Protein AF-A0A9N9CJC6-F1 (afdb_monomer_lite)

InterPro domains:
  IPR004870 Nucleoporin, Nup155-like [PTHR10350] (35-227)
  IPR007187 Nucleoporin, Nup133/Nup155-like, C-terminal [PF03177] (35-197)
  IPR042538 Nucleoporin, Nup155-like, C-terminal, subdomain 3 [G3DSA:1.20.120.1880] (24-230)

Secondary structure (DSSP, 8-state):
-HHHHHHHHHHHHHHGGGG-TTSGGGGS-S-----HHHHIIIIITTTT-HHHHHHHHHH-SSPPPHHHHHHHHHHHHHHHHHHHHHHT-SHHHHHHHHHHHHHHTTT-TTT--HHHHHHHHHHHHHHTT---TTHHHHHHHHTT--HHHHHHHHHHHHHTT-TTTT--STTSHHHHHHHHHHHHHHHHHHTT-TTHHHHHHHHHHHHHTT--SHHHHHHHHHHHHHHHHHHHHH--

Organism: NCBI:txid1348616

pLDDT: mean 79.06, std 16.21, range [38.38, 97.44]

Structure (mmCIF, N/CA/C/O backbone):
data_AF-A0A9N9CJC6-F1
#
_entry.id   AF-A0A9N9CJC6-F1
#
loop_
_atom_site.group_PDB
_atom_site.id
_atom_site.type_symbol
_atom_site.label_atom_id
_atom_site.label_alt_id
_atom_site.label_comp_id
_atom_site.label_asym_id
_atom_site.label_entity_id
_atom_site.label_seq_id
_atom_site.pdbx_P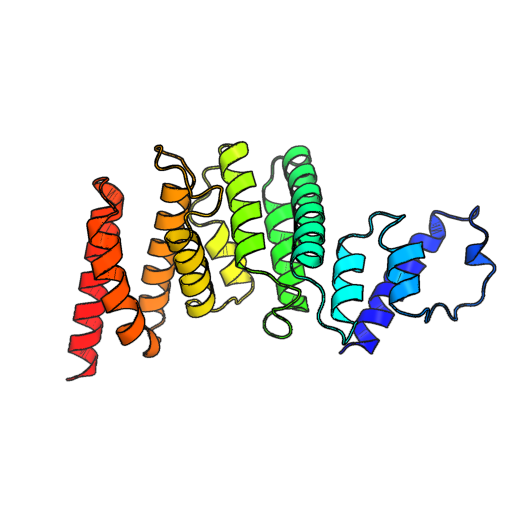DB_ins_code
_atom_site.Cartn_x
_atom_site.Cartn_y
_atom_site.Cartn_z
_atom_site.occupancy
_atom_site.B_iso_or_equiv
_atom_site.auth_seq_id
_atom_site.auth_comp_id
_atom_site.auth_asym_id
_atom_site.auth_atom_id
_atom_site.pdbx_PDB_model_num
ATOM 1 N N . VAL A 1 1 ? 3.073 -19.670 15.897 1.00 49.91 1 VAL A N 1
ATOM 2 C CA . VAL A 1 1 ? 2.815 -18.281 15.441 1.00 49.91 1 VAL A CA 1
ATOM 3 C C . VAL A 1 1 ? 1.496 -17.728 15.999 1.00 49.91 1 VAL A C 1
ATOM 5 O O . VAL A 1 1 ? 1.569 -16.681 16.631 1.00 49.91 1 VAL A O 1
ATOM 8 N N . PRO A 1 2 ? 0.342 -18.426 15.923 1.00 54.19 2 PRO A N 1
ATOM 9 C CA . PRO A 1 2 ? -0.940 -17.891 16.416 1.00 54.19 2 PRO A CA 1
ATOM 10 C C . PRO A 1 2 ? -0.976 -17.639 17.933 1.00 54.19 2 PRO A C 1
ATOM 12 O O . PRO A 1 2 ? -1.393 -16.573 18.376 1.00 54.19 2 PRO A O 1
ATOM 15 N N . GLU A 1 3 ? -0.459 -18.575 18.743 1.00 52.50 3 GLU A N 1
ATOM 16 C CA . GLU A 1 3 ? -0.456 -18.434 20.211 1.00 52.50 3 GLU A CA 1
ATOM 17 C C . GLU A 1 3 ? 0.375 -17.246 20.711 1.00 52.50 3 GLU A C 1
ATOM 19 O O . GLU A 1 3 ? 0.005 -16.604 21.691 1.00 52.50 3 GLU A O 1
ATOM 24 N N . GLN A 1 4 ? 1.488 -16.937 20.041 1.00 59.88 4 GLN A N 1
ATOM 25 C CA . GLN A 1 4 ? 2.351 -15.822 20.431 1.00 59.88 4 GLN A CA 1
ATOM 26 C C . GLN A 1 4 ? 1.670 -14.480 20.140 1.00 59.88 4 GLN A C 1
ATOM 28 O O . GLN A 1 4 ? 1.695 -13.586 20.980 1.00 59.88 4 GLN A O 1
ATOM 33 N N . ILE A 1 5 ? 0.989 -14.371 18.995 1.00 57.69 5 ILE A N 1
ATOM 34 C CA . ILE A 1 5 ? 0.223 -13.178 18.610 1.00 57.69 5 ILE A CA 1
ATOM 35 C C . ILE A 1 5 ? -0.950 -12.960 19.570 1.00 57.69 5 ILE A C 1
ATOM 37 O O . ILE A 1 5 ? -1.171 -11.837 20.028 1.00 57.69 5 ILE A O 1
ATOM 41 N N . LEU A 1 6 ? -1.664 -14.032 19.930 1.00 58.75 6 LEU A N 1
ATOM 42 C CA . LEU A 1 6 ? -2.728 -13.973 20.932 1.00 58.75 6 LEU A CA 1
ATOM 43 C C . LEU A 1 6 ? -2.180 -13.516 22.287 1.00 58.75 6 LEU A C 1
ATOM 45 O O . LEU A 1 6 ? -2.706 -12.565 22.857 1.00 58.75 6 LEU A O 1
ATOM 49 N N . ARG A 1 7 ? -1.077 -14.103 22.770 1.00 63.94 7 ARG A N 1
ATOM 50 C CA . ARG A 1 7 ? -0.436 -13.696 24.034 1.00 63.94 7 ARG A CA 1
ATOM 51 C C . ARG A 1 7 ? 0.007 -12.234 24.034 1.00 63.94 7 ARG A C 1
ATOM 53 O O . ARG A 1 7 ? -0.264 -11.530 25.006 1.00 63.94 7 ARG A O 1
ATOM 60 N N . ASP A 1 8 ? 0.640 -11.762 22.963 1.00 66.50 8 ASP A N 1
ATOM 61 C CA . ASP A 1 8 ? 1.111 -10.377 22.857 1.00 66.50 8 ASP A CA 1
ATOM 62 C C . ASP A 1 8 ? -0.056 -9.382 22.799 1.00 66.50 8 ASP A C 1
ATOM 64 O O . ASP A 1 8 ? -0.003 -8.318 23.424 1.00 66.50 8 ASP A O 1
ATOM 68 N N . THR A 1 9 ? -1.141 -9.743 22.110 1.00 62.69 9 THR A N 1
ATOM 69 C CA . THR A 1 9 ? -2.376 -8.945 22.060 1.00 62.69 9 THR A CA 1
ATOM 70 C C . THR A 1 9 ? -3.032 -8.888 23.439 1.00 62.69 9 THR A C 1
ATOM 72 O O . THR A 1 9 ? -3.331 -7.800 23.933 1.00 62.69 9 THR A O 1
ATOM 75 N N . THR A 1 10 ? -3.151 -10.028 24.125 1.00 62.03 10 THR A N 1
ATOM 76 C CA . THR A 1 10 ? -3.666 -10.104 25.501 1.00 62.03 10 THR A CA 1
ATOM 77 C C . THR A 1 10 ? -2.806 -9.297 26.472 1.00 62.03 10 THR A C 1
ATOM 79 O O . THR A 1 10 ? -3.336 -8.623 27.352 1.00 62.03 10 THR A O 1
ATOM 82 N N . MET A 1 11 ? -1.482 -9.283 26.302 1.00 63.53 11 MET A N 1
ATOM 83 C CA . MET A 1 11 ? -0.578 -8.496 27.142 1.00 63.53 11 MET A CA 1
ATOM 84 C C . MET A 1 11 ? -0.703 -6.986 26.883 1.00 63.53 11 MET A C 1
ATOM 86 O O . MET A 1 11 ? -0.652 -6.195 27.825 1.00 63.53 11 MET A O 1
ATOM 90 N N . ARG A 1 12 ? -0.904 -6.563 25.628 1.00 60.50 12 ARG A N 1
ATOM 91 C CA . ARG A 1 12 ? -1.186 -5.158 25.278 1.00 60.50 12 ARG A CA 1
ATOM 92 C C . ARG A 1 12 ? -2.531 -4.698 25.841 1.00 60.50 12 ARG A C 1
ATOM 94 O O . ARG A 1 12 ? -2.592 -3.619 26.424 1.00 60.50 12 ARG A O 1
ATOM 101 N N . LEU A 1 13 ? -3.561 -5.542 25.763 1.00 57.25 13 LEU A N 1
ATOM 102 C CA . LEU A 1 13 ? -4.847 -5.320 26.431 1.00 57.25 13 LEU A CA 1
ATOM 103 C C . LEU A 1 13 ? -4.679 -5.244 27.956 1.00 57.25 13 LEU A C 1
ATOM 105 O O . LEU A 1 13 ? -5.236 -4.360 28.598 1.00 57.25 13 LEU A O 1
ATOM 109 N N . ALA A 1 14 ? -3.838 -6.098 28.544 1.00 56.56 14 ALA A N 1
ATOM 110 C CA . ALA A 1 14 ? -3.544 -6.065 29.974 1.00 56.56 14 ALA A CA 1
ATOM 111 C C . ALA A 1 14 ? -2.792 -4.795 30.408 1.00 56.56 14 ALA A C 1
ATOM 113 O O . ALA A 1 14 ? -2.958 -4.365 31.545 1.00 56.56 14 ALA A O 1
ATOM 114 N N . LYS A 1 15 ? -2.006 -4.154 29.530 1.00 52.19 15 LYS A N 1
ATOM 115 C CA . LYS A 1 15 ? -1.363 -2.854 29.811 1.00 52.19 15 LYS A CA 1
ATOM 116 C C . LYS A 1 15 ? -2.359 -1.686 29.849 1.00 52.19 15 LYS A C 1
ATOM 118 O O . LYS A 1 15 ? -2.066 -0.680 30.487 1.00 52.19 15 LYS A O 1
ATOM 123 N N . LEU A 1 16 ? -3.553 -1.837 29.267 1.00 48.69 16 LEU A N 1
ATOM 124 C CA . LEU A 1 16 ? -4.666 -0.887 29.417 1.00 48.69 16 LEU A CA 1
ATOM 125 C C . LEU A 1 16 ? -5.382 -1.009 30.783 1.00 48.69 16 LEU A C 1
ATOM 127 O O . LEU A 1 16 ? -6.263 -0.200 31.077 1.00 48.69 16 LEU A O 1
ATOM 131 N N . ARG A 1 17 ? -4.968 -1.954 31.656 1.00 44.75 17 ARG A N 1
ATOM 132 C CA . ARG A 1 17 ? -5.471 -2.116 33.040 1.00 44.75 17 ARG A CA 1
ATOM 133 C C . ARG A 1 17 ? -5.472 -0.825 33.850 1.00 44.75 17 ARG A C 1
ATOM 135 O O . ARG A 1 17 ? -6.363 -0.643 34.664 1.00 44.75 17 ARG A O 1
ATOM 142 N N . GLY A 1 18 ? -4.507 0.068 33.626 1.00 45.28 18 GLY A N 1
ATOM 143 C CA . GLY A 1 18 ? -4.395 1.313 34.391 1.00 45.28 18 GLY A CA 1
ATOM 144 C C . GLY A 1 18 ? -5.477 2.360 34.094 1.00 45.28 18 GLY A C 1
ATOM 145 O O . GLY A 1 18 ? -5.567 3.339 34.823 1.00 45.28 18 GLY A O 1
ATOM 146 N N . PHE A 1 19 ? -6.288 2.186 33.040 1.00 43.19 19 PHE A N 1
ATOM 147 C CA . PHE A 1 19 ? -7.262 3.195 32.598 1.00 43.19 19 PHE A CA 1
ATOM 148 C C . PHE A 1 19 ? -8.721 2.873 32.967 1.00 43.19 19 PHE A C 1
ATOM 150 O O . PHE A 1 19 ? -9.604 3.699 32.743 1.00 43.19 19 PHE A O 1
ATOM 157 N N . CYS A 1 20 ? -9.024 1.684 33.498 1.00 43.53 20 CYS A N 1
ATOM 158 C CA . CYS A 1 20 ? -10.406 1.193 33.583 1.00 43.53 20 CYS A CA 1
ATOM 159 C C . CYS A 1 20 ? -10.720 0.425 34.878 1.00 43.53 20 CYS A C 1
ATOM 161 O O . CYS A 1 20 ? -11.183 -0.709 34.834 1.00 43.53 20 CYS A O 1
ATOM 163 N N . ASP A 1 21 ? -10.609 1.079 36.034 1.00 45.25 21 ASP A N 1
ATOM 164 C CA . ASP A 1 21 ? -11.062 0.519 37.324 1.00 45.25 21 ASP A CA 1
ATOM 165 C C . ASP A 1 21 ? -12.597 0.450 37.489 1.00 45.25 21 ASP A C 1
ATOM 167 O O . ASP A 1 21 ? -13.103 -0.001 38.516 1.00 45.25 21 ASP A O 1
ATOM 171 N N . ARG A 1 22 ? -13.381 0.885 36.491 1.00 46.91 22 ARG A N 1
ATOM 172 C CA . ARG A 1 22 ? -14.854 0.942 36.589 1.00 46.91 22 ARG A CA 1
ATOM 173 C C . ARG A 1 22 ? -15.597 -0.133 35.799 1.00 46.91 22 ARG A C 1
ATOM 175 O O . ARG A 1 22 ? -16.814 -0.224 35.935 1.00 46.91 22 ARG A O 1
ATOM 182 N N . HIS A 1 23 ? -14.910 -0.943 34.991 1.00 42.53 23 HIS A N 1
ATOM 183 C CA . HIS A 1 23 ? -15.585 -1.963 34.189 1.00 42.53 23 HIS A CA 1
ATOM 184 C C . HIS A 1 23 ? -15.615 -3.313 34.935 1.00 42.53 23 HIS A C 1
ATOM 186 O O . HIS A 1 23 ? -14.557 -3.770 35.377 1.00 42.53 23 HIS A O 1
ATOM 192 N N . PRO A 1 24 ? -16.775 -3.999 35.053 1.00 48.88 24 PRO A N 1
ATOM 193 C CA . PRO A 1 24 ? -16.916 -5.270 35.782 1.00 48.88 24 PRO A CA 1
ATOM 194 C C . PRO A 1 24 ? -15.941 -6.380 35.347 1.00 48.88 24 PRO A C 1
ATOM 196 O O . PRO A 1 24 ? -15.736 -7.343 36.080 1.00 48.88 24 PRO A O 1
ATOM 199 N N . MET A 1 25 ? -15.321 -6.236 34.174 1.00 45.88 25 MET A N 1
ATOM 200 C CA . MET A 1 25 ? -14.441 -7.227 33.554 1.00 45.88 25 MET A CA 1
ATOM 201 C C . MET A 1 25 ? -13.078 -7.436 34.225 1.00 45.88 25 MET A C 1
ATOM 203 O O . MET A 1 25 ? -12.515 -8.513 34.069 1.00 45.88 25 MET A O 1
ATOM 207 N N . TYR A 1 26 ? -12.547 -6.491 35.007 1.00 47.56 26 TYR A N 1
ATOM 208 C CA . TYR A 1 26 ? -11.278 -6.724 35.726 1.00 47.56 26 TYR A CA 1
ATOM 209 C C . TYR A 1 26 ? -11.441 -7.531 37.020 1.00 47.56 26 TYR A C 1
ATOM 211 O O . TYR A 1 26 ? -10.448 -7.903 37.643 1.00 47.56 26 TYR A O 1
ATOM 219 N N . LYS A 1 27 ? -12.687 -7.838 37.407 1.00 48.72 27 LYS A N 1
ATOM 220 C CA . LYS A 1 27 ? -12.996 -8.768 38.502 1.00 48.72 27 LYS A CA 1
ATOM 221 C C . LYS A 1 27 ? -12.961 -10.235 38.058 1.00 48.72 27 LYS A C 1
ATOM 223 O O . LYS A 1 27 ? -12.958 -11.119 38.912 1.00 48.72 27 LYS A O 1
ATOM 228 N N . SER A 1 28 ? -12.899 -10.500 36.754 1.00 43.25 28 SER A N 1
ATOM 229 C CA . SER A 1 28 ? -12.776 -11.845 36.192 1.00 43.25 28 SER A CA 1
ATOM 230 C C . SER A 1 28 ? -11.298 -12.219 36.034 1.00 43.25 28 SER A C 1
ATOM 232 O O . SER A 1 28 ? -10.505 -11.447 35.501 1.00 43.25 28 SER A O 1
ATOM 234 N N . SER A 1 29 ? -10.938 -13.407 36.522 1.00 38.38 29 SER A N 1
ATOM 235 C CA . SER A 1 29 ? -9.602 -14.035 36.513 1.00 38.38 29 SER A CA 1
ATOM 236 C C . SER A 1 29 ? -8.852 -13.932 35.159 1.00 38.38 29 SER A C 1
ATOM 238 O O . SER A 1 29 ? -9.501 -13.784 34.125 1.00 38.38 29 SER A O 1
ATOM 240 N N . PRO A 1 30 ? -7.507 -14.099 35.094 1.00 46.28 30 PRO A N 1
ATOM 241 C CA . PRO A 1 30 ? -6.679 -13.891 33.892 1.00 46.28 30 PRO A CA 1
ATOM 242 C C . PRO A 1 30 ? -6.926 -14.884 32.741 1.00 46.28 30 PRO A C 1
ATOM 244 O O . PRO A 1 30 ? -6.151 -14.931 31.792 1.00 46.28 30 PRO A O 1
ATOM 247 N N . HIS A 1 31 ? -7.985 -15.691 32.804 1.00 45.66 31 HIS A N 1
ATOM 248 C CA . HIS A 1 31 ? -8.384 -16.651 31.775 1.00 45.66 31 HIS A CA 1
ATOM 249 C C . HIS A 1 31 ? -9.130 -15.983 30.613 1.00 45.66 31 HIS A C 1
ATOM 251 O O . HIS A 1 31 ? -9.994 -16.596 29.995 1.00 45.66 31 HIS A O 1
ATOM 257 N N . ILE A 1 32 ? -8.764 -14.748 30.255 1.00 49.50 32 ILE A N 1
ATOM 258 C CA . ILE A 1 32 ? -9.148 -14.155 28.969 1.00 49.50 32 ILE A CA 1
ATOM 259 C C . ILE A 1 32 ? -8.259 -14.784 27.879 1.00 49.50 32 ILE A C 1
ATOM 261 O O . ILE A 1 32 ? -7.521 -14.120 27.161 1.00 49.50 32 ILE A O 1
ATOM 265 N N . ILE A 1 33 ? -8.306 -16.111 27.788 1.00 49.06 33 ILE A N 1
ATOM 266 C CA . ILE A 1 33 ? -8.199 -16.822 26.522 1.00 49.06 33 ILE A CA 1
ATOM 267 C C . ILE A 1 33 ? -9.659 -16.972 26.086 1.00 49.06 33 ILE A C 1
ATOM 269 O O . ILE A 1 33 ? -10.243 -18.049 26.148 1.00 49.06 33 ILE A O 1
ATOM 273 N N . GLY A 1 34 ? -10.311 -15.839 25.815 1.00 53.62 34 GLY A N 1
ATOM 274 C CA . GLY A 1 34 ? -11.644 -15.859 25.231 1.00 53.62 34 GLY A CA 1
ATOM 275 C C . GLY A 1 34 ? -11.549 -16.427 23.821 1.00 53.62 34 GLY A C 1
ATOM 276 O O . GLY A 1 34 ? -10.515 -16.266 23.167 1.00 53.62 34 GLY A O 1
ATOM 277 N N . ASP A 1 35 ? -12.618 -17.070 23.352 1.00 71.50 35 ASP A N 1
ATOM 278 C CA . ASP A 1 35 ? -12.766 -17.367 21.929 1.00 71.50 35 ASP A CA 1
ATOM 279 C C . ASP A 1 35 ? -12.438 -16.097 21.118 1.00 71.50 35 ASP A C 1
ATOM 281 O O . ASP A 1 35 ? -12.822 -14.984 21.492 1.00 71.50 35 ASP A O 1
ATOM 285 N N . THR A 1 36 ? -11.693 -16.251 20.025 1.00 73.38 36 THR A N 1
ATOM 286 C CA . THR A 1 36 ? -11.307 -15.164 19.109 1.00 73.38 36 THR A CA 1
ATOM 287 C C . THR A 1 36 ? -12.498 -14.280 18.723 1.00 73.38 36 THR A C 1
ATOM 289 O O . THR A 1 36 ? -12.368 -13.058 18.643 1.00 73.38 36 THR A O 1
ATOM 292 N N . THR A 1 37 ? -13.689 -14.873 18.600 1.00 76.94 37 THR A N 1
ATOM 293 C CA . THR A 1 37 ? -14.956 -14.169 18.368 1.00 76.94 37 THR A CA 1
ATOM 294 C C . THR A 1 37 ? -15.332 -13.221 19.511 1.00 76.94 37 THR A C 1
ATOM 296 O O . THR A 1 37 ? -15.758 -12.092 19.260 1.00 76.94 37 THR A O 1
ATOM 299 N N . THR A 1 38 ? -15.178 -13.656 20.762 1.00 75.31 38 THR A N 1
ATOM 300 C CA . THR A 1 38 ? -15.449 -12.856 21.965 1.00 75.31 38 THR A CA 1
ATOM 301 C C . THR A 1 38 ? -14.452 -11.709 22.077 1.00 75.31 38 THR A C 1
ATOM 303 O O . THR A 1 38 ? -14.856 -10.564 22.262 1.00 75.31 38 THR A O 1
ATOM 306 N N . LEU A 1 39 ? -13.157 -11.981 21.874 1.00 77.50 39 LEU A N 1
ATOM 307 C CA . LEU A 1 39 ? -12.119 -10.943 21.857 1.00 77.50 39 LEU A CA 1
ATOM 308 C C . LEU A 1 39 ? -12.401 -9.871 20.796 1.00 77.50 39 LEU A C 1
ATOM 310 O O . LEU A 1 39 ? -12.255 -8.676 21.054 1.00 77.50 39 LEU A O 1
ATOM 314 N N . LEU A 1 40 ? -12.854 -10.283 19.613 1.00 77.88 40 LEU A N 1
ATOM 315 C CA . LEU A 1 40 ? -13.204 -9.365 18.538 1.00 77.88 40 LEU A CA 1
ATOM 316 C C . LEU A 1 40 ? -14.435 -8.509 18.889 1.00 77.88 40 LEU A C 1
ATOM 318 O O . LEU A 1 40 ? -14.374 -7.281 18.816 1.00 77.88 40 LEU A O 1
ATOM 322 N N . ARG A 1 41 ? -15.545 -9.151 19.281 1.00 79.81 41 ARG A N 1
ATOM 323 C CA . ARG A 1 41 ? -16.852 -8.494 19.470 1.00 79.81 41 ARG A CA 1
ATOM 324 C C . ARG A 1 41 ? -16.959 -7.680 20.750 1.00 79.81 41 ARG A C 1
ATOM 326 O O . ARG A 1 41 ? -17.606 -6.640 20.737 1.00 79.81 41 ARG A O 1
ATOM 333 N N . GLU A 1 42 ? -16.360 -8.148 21.838 1.00 76.25 42 GLU A N 1
ATOM 334 C CA . GLU A 1 42 ? -16.514 -7.529 23.159 1.00 76.25 42 GLU A CA 1
ATOM 335 C C . GLU A 1 42 ? -15.360 -6.585 23.510 1.00 76.25 42 GLU A C 1
ATOM 337 O O . GLU A 1 42 ? -15.501 -5.770 24.420 1.00 76.25 42 GLU A O 1
ATOM 342 N N . PHE A 1 43 ? -14.238 -6.650 22.778 1.00 75.00 43 PHE A N 1
ATOM 343 C CA . PHE A 1 43 ? -13.058 -5.834 23.073 1.00 75.00 43 PHE A CA 1
ATOM 344 C C . PHE A 1 43 ? -12.549 -5.049 21.865 1.00 75.00 43 PHE A C 1
ATOM 346 O O . PHE A 1 43 ? -12.577 -3.821 21.876 1.00 75.00 43 PHE A O 1
ATOM 353 N N . ALA A 1 44 ? -12.079 -5.722 20.814 1.00 81.12 44 ALA A N 1
ATOM 354 C CA . ALA A 1 44 ? -11.374 -5.022 19.743 1.00 81.12 44 ALA A CA 1
ATOM 355 C C . ALA A 1 44 ? -12.271 -4.013 19.008 1.00 81.12 44 ALA A C 1
ATOM 357 O O . ALA A 1 44 ? -11.848 -2.881 18.776 1.00 81.12 44 ALA A O 1
ATOM 358 N N . ILE A 1 45 ? -13.518 -4.399 18.712 1.00 76.19 45 ILE A N 1
ATOM 359 C CA . ILE A 1 45 ? -14.493 -3.520 18.059 1.00 76.19 45 ILE A CA 1
ATOM 360 C C . ILE A 1 45 ? -14.964 -2.392 19.002 1.00 76.19 45 ILE A C 1
ATOM 362 O O . ILE A 1 45 ? -14.840 -1.235 18.601 1.00 76.19 45 ILE A O 1
ATOM 366 N N . PRO A 1 46 ? -15.450 -2.651 20.239 1.00 77.31 46 PRO A N 1
ATOM 367 C CA . PRO A 1 46 ? -15.974 -1.588 21.107 1.00 77.31 46 PRO A CA 1
ATOM 368 C C . PRO A 1 46 ? -14.934 -0.561 21.565 1.00 77.31 46 PRO A C 1
ATOM 370 O O . PRO A 1 46 ? -15.282 0.596 21.778 1.00 77.31 46 PRO A O 1
ATOM 373 N N . PHE A 1 47 ? -13.670 -0.968 21.717 1.00 75.06 47 PHE A N 1
ATOM 374 C CA . PHE A 1 47 ? -12.579 -0.073 22.120 1.00 75.06 47 PHE A CA 1
ATOM 375 C C . PHE A 1 47 ? -11.785 0.492 20.931 1.00 75.06 47 PHE A C 1
ATOM 377 O O . PHE A 1 47 ? -10.731 1.091 21.137 1.00 75.06 47 PHE A O 1
ATOM 384 N N . GLU A 1 48 ? -12.258 0.288 19.695 1.00 78.31 48 GLU A N 1
ATOM 385 C CA . GLU A 1 48 ? -11.615 0.768 18.462 1.00 78.31 48 GLU A CA 1
ATOM 386 C C . GLU A 1 48 ? -10.122 0.390 18.360 1.00 78.31 48 GLU A C 1
ATOM 388 O O . GLU A 1 48 ? -9.273 1.144 17.869 1.00 78.31 48 GLU A O 1
ATOM 393 N N . LEU A 1 49 ? -9.781 -0.817 18.819 1.00 82.75 49 LEU A N 1
ATOM 394 C CA . LEU A 1 49 ? -8.422 -1.357 18.789 1.00 82.75 49 LEU A CA 1
ATOM 395 C C . LEU A 1 49 ? -8.151 -2.004 17.430 1.00 82.75 49 LEU A C 1
ATOM 397 O O . LEU A 1 49 ? -7.931 -3.209 17.332 1.00 82.75 49 LEU A O 1
ATOM 401 N N . VAL A 1 50 ? -8.186 -1.195 16.375 1.00 83.44 50 VAL A N 1
ATOM 402 C CA . VAL A 1 50 ? -8.195 -1.644 14.973 1.00 83.44 50 VAL A CA 1
ATOM 403 C C . VAL A 1 50 ? -6.986 -2.524 14.615 1.00 83.44 50 VAL A C 1
ATOM 405 O O . VAL A 1 50 ? -7.102 -3.510 13.891 1.00 83.44 50 VAL A O 1
ATOM 408 N N . GLU A 1 51 ? -5.812 -2.223 15.168 1.00 81.50 51 GLU A N 1
ATOM 409 C CA . GLU A 1 51 ? -4.600 -3.020 14.958 1.00 81.50 51 GLU A CA 1
ATOM 410 C C . GLU A 1 51 ? -4.702 -4.407 15.636 1.00 81.50 51 GLU A C 1
ATOM 412 O O . GLU A 1 51 ? -4.151 -5.402 15.155 1.00 81.50 51 GLU A O 1
ATOM 417 N N . SER A 1 52 ? -5.437 -4.482 16.752 1.00 82.12 52 SER A N 1
ATOM 418 C CA . SER A 1 52 ? -5.734 -5.738 17.455 1.00 82.12 52 SER A CA 1
ATOM 419 C C . SER A 1 52 ? -6.856 -6.508 16.762 1.00 82.12 52 SER A C 1
ATOM 421 O O . SER A 1 52 ? -6.780 -7.727 16.691 1.00 82.12 52 SER A O 1
ATOM 423 N N . GLU A 1 53 ? -7.845 -5.813 16.195 1.00 85.88 53 GLU A N 1
ATOM 424 C CA . GLU A 1 53 ? -8.888 -6.390 15.339 1.00 85.88 53 GLU A CA 1
ATOM 425 C C . GLU A 1 53 ? -8.249 -7.169 14.174 1.00 85.88 53 GLU A C 1
ATOM 427 O O . GLU A 1 53 ? -8.529 -8.357 14.018 1.00 85.88 53 GLU A O 1
ATOM 432 N N . LEU A 1 54 ? -7.291 -6.575 13.448 1.00 86.56 54 LEU A N 1
ATOM 433 C CA . LEU A 1 54 ? -6.571 -7.271 12.370 1.00 86.56 54 LEU A CA 1
ATOM 434 C C . LEU A 1 54 ? -5.754 -8.478 12.871 1.00 86.56 54 LEU A C 1
ATOM 436 O O . LEU A 1 54 ? -5.733 -9.528 12.231 1.00 86.56 54 LEU A O 1
ATOM 440 N N . SER A 1 55 ? -5.110 -8.348 14.035 1.00 85.50 55 SER A N 1
ATOM 441 C CA . SER A 1 55 ? -4.300 -9.421 14.636 1.00 85.50 55 SER A CA 1
ATOM 442 C C . SER A 1 55 ? -5.153 -10.605 15.107 1.00 85.50 55 SER A C 1
ATOM 444 O O . SER A 1 55 ? -4.748 -11.756 14.956 1.00 85.50 55 SER A O 1
ATOM 446 N N . ILE A 1 56 ? -6.346 -10.336 15.647 1.00 83.12 56 ILE A N 1
ATOM 447 C CA . ILE A 1 56 ? -7.314 -11.369 16.033 1.00 83.12 56 ILE A CA 1
ATOM 448 C C . ILE A 1 56 ? -7.844 -12.069 14.783 1.00 83.12 56 ILE A C 1
ATOM 450 O O . ILE A 1 56 ? -7.894 -13.293 14.764 1.00 83.12 56 ILE A O 1
ATOM 454 N N . VAL A 1 57 ? -8.171 -11.324 13.721 1.00 85.12 57 VAL A N 1
ATOM 455 C CA . VAL A 1 57 ? -8.623 -11.920 12.455 1.00 85.12 57 VAL A CA 1
ATOM 456 C C . VAL A 1 57 ? -7.546 -12.809 11.827 1.00 85.12 57 VAL A C 1
ATOM 458 O O . VAL A 1 57 ? -7.866 -13.889 11.346 1.00 85.12 57 VAL A O 1
ATOM 461 N N . HIS A 1 58 ? -6.274 -12.416 11.892 1.00 82.94 58 HIS A N 1
ATOM 462 C CA . HIS A 1 58 ? -5.160 -13.268 11.465 1.00 82.94 58 HIS A CA 1
ATOM 463 C C . HIS A 1 58 ? -5.059 -14.578 12.268 1.00 82.94 58 HIS A C 1
ATOM 465 O O . HIS A 1 58 ? -4.706 -15.618 11.716 1.00 82.94 58 HIS A O 1
ATOM 471 N N . ALA A 1 59 ? -5.376 -14.542 13.566 1.00 81.75 59 ALA A N 1
ATOM 472 C CA . ALA A 1 59 ? -5.350 -15.724 14.424 1.00 81.75 59 ALA A CA 1
ATOM 473 C C . ALA A 1 59 ? -6.524 -16.691 14.172 1.00 81.75 59 ALA A C 1
ATOM 475 O O . ALA A 1 59 ? -6.469 -17.834 14.624 1.00 81.75 59 ALA A O 1
ATOM 476 N N . ILE A 1 60 ? -7.572 -16.256 13.464 1.00 80.94 60 ILE A N 1
ATOM 477 C CA . ILE A 1 60 ? -8.717 -17.095 13.102 1.00 80.94 60 ILE A CA 1
ATOM 478 C C . ILE A 1 60 ? -8.356 -17.944 11.874 1.00 80.94 60 ILE A C 1
ATOM 480 O O . ILE A 1 60 ? -7.931 -17.433 10.839 1.00 80.94 60 ILE A O 1
ATOM 484 N N . GLU A 1 61 ? -8.553 -19.262 11.965 1.00 65.00 61 GLU A N 1
ATOM 485 C CA . GLU A 1 61 ? -8.259 -20.188 10.856 1.00 65.00 61 GLU A CA 1
ATOM 486 C C . GLU A 1 61 ? -9.229 -20.023 9.674 1.00 65.00 61 GLU A C 1
ATOM 488 O O . GLU A 1 61 ? -8.860 -20.234 8.516 1.00 65.00 61 GLU A O 1
ATOM 493 N N . VAL A 1 62 ? -10.465 -19.602 9.955 1.00 76.94 62 VAL A N 1
ATOM 494 C CA . VAL A 1 62 ? -11.494 -19.345 8.942 1.00 76.94 62 VAL A CA 1
ATOM 495 C C . VAL A 1 62 ? -11.103 -18.145 8.085 1.00 76.94 62 VAL A C 1
ATOM 497 O O . VAL A 1 62 ? -10.805 -17.072 8.603 1.00 76.94 62 VAL A O 1
ATOM 500 N N . ASN A 1 63 ? -11.172 -18.308 6.760 1.00 76.81 63 ASN A N 1
ATOM 501 C CA . ASN A 1 63 ? -10.904 -17.218 5.828 1.00 76.81 63 ASN A CA 1
ATOM 502 C C . ASN A 1 63 ? -11.863 -16.038 6.076 1.00 76.81 63 ASN A C 1
ATOM 504 O O . ASN A 1 63 ? -13.078 -16.198 5.907 1.00 76.81 63 ASN A O 1
ATOM 508 N N . PRO A 1 64 ? -11.343 -14.854 6.442 1.00 81.50 64 PRO A N 1
ATOM 509 C CA . PRO A 1 64 ? -12.173 -13.678 6.643 1.00 81.50 64 PRO A CA 1
ATOM 510 C C . PRO A 1 64 ? -12.750 -13.201 5.310 1.00 81.50 64 PRO A C 1
ATOM 512 O O . PRO A 1 64 ? -12.145 -13.378 4.246 1.00 81.50 64 PRO A O 1
ATOM 515 N N . ARG A 1 65 ? -13.928 -12.566 5.345 1.00 86.94 65 ARG A N 1
ATOM 516 C CA . ARG A 1 65 ? -14.487 -11.961 4.131 1.00 86.94 65 ARG A CA 1
ATOM 517 C C . ARG A 1 65 ? -13.611 -10.782 3.737 1.00 86.94 65 ARG A C 1
ATOM 519 O O . ARG A 1 65 ? -13.222 -9.982 4.585 1.00 86.94 65 ARG A O 1
ATOM 526 N N . ARG A 1 66 ? -13.360 -10.628 2.436 1.00 88.69 66 ARG A N 1
ATOM 527 C CA . ARG A 1 66 ? -12.495 -9.556 1.930 1.00 88.69 66 ARG A CA 1
ATOM 528 C C . ARG A 1 66 ? -12.960 -8.162 2.370 1.00 88.69 66 ARG A C 1
ATOM 530 O O . ARG A 1 66 ? -12.142 -7.375 2.827 1.00 88.69 66 ARG A O 1
ATOM 537 N N . ASN A 1 67 ? -14.268 -7.908 2.332 1.00 90.00 67 ASN A N 1
ATOM 538 C CA . ASN A 1 67 ? -14.843 -6.632 2.766 1.00 90.00 67 ASN A CA 1
ATOM 539 C C . ASN A 1 67 ? -14.562 -6.323 4.245 1.00 90.00 67 ASN A C 1
ATOM 541 O O . ASN A 1 67 ? -14.384 -5.161 4.593 1.00 90.00 67 ASN A O 1
ATOM 545 N N . ASP A 1 68 ? -14.499 -7.337 5.114 1.00 89.44 68 ASP A N 1
ATOM 546 C CA . ASP A 1 68 ? -14.225 -7.130 6.539 1.00 89.44 68 ASP A CA 1
ATOM 547 C C . ASP A 1 68 ? -12.779 -6.653 6.726 1.00 89.44 68 ASP A C 1
ATOM 549 O O . ASP A 1 68 ? -12.535 -5.651 7.395 1.00 89.44 68 ASP A O 1
ATOM 553 N N . ILE A 1 69 ? -11.830 -7.301 6.045 1.00 92.94 69 ILE A N 1
ATOM 554 C CA . ILE A 1 69 ? -10.420 -6.892 6.030 1.00 92.94 69 ILE A CA 1
ATOM 555 C C . ILE A 1 69 ? -10.257 -5.487 5.445 1.00 92.94 69 ILE A C 1
ATOM 557 O O . ILE A 1 69 ? -9.555 -4.659 6.024 1.00 92.94 69 ILE A O 1
ATOM 561 N N . ASP A 1 70 ? -10.924 -5.193 4.330 1.00 93.50 70 ASP A N 1
ATOM 562 C CA . ASP A 1 70 ? -10.844 -3.879 3.691 1.00 93.50 70 ASP A CA 1
ATOM 563 C C . ASP A 1 70 ? -11.399 -2.771 4.606 1.00 93.50 70 ASP A C 1
ATOM 565 O O . ASP A 1 70 ? -10.818 -1.686 4.698 1.00 93.50 70 ASP A O 1
ATOM 569 N N . ASN A 1 71 ? -12.469 -3.056 5.354 1.00 93.38 71 ASN A N 1
ATOM 570 C CA . ASN A 1 71 ? -13.022 -2.143 6.354 1.00 93.38 71 ASN A CA 1
ATOM 571 C C . ASN A 1 71 ? -12.049 -1.907 7.517 1.00 93.38 71 ASN A C 1
ATOM 573 O O . ASN A 1 71 ? -11.887 -0.767 7.958 1.00 93.38 71 ASN A O 1
ATOM 577 N N . ILE A 1 72 ? -11.377 -2.957 8.002 1.00 93.19 72 ILE A N 1
ATOM 578 C CA . ILE A 1 72 ? -10.349 -2.840 9.045 1.00 93.19 72 ILE A CA 1
ATOM 579 C C . ILE A 1 72 ? -9.209 -1.949 8.546 1.00 93.19 72 ILE A C 1
ATOM 581 O O . ILE A 1 72 ? -8.870 -0.964 9.198 1.00 93.19 72 ILE A O 1
ATOM 585 N N . TRP A 1 73 ? -8.677 -2.214 7.352 1.00 96.56 73 TRP A N 1
ATOM 586 C CA . TRP A 1 73 ? -7.612 -1.403 6.760 1.00 96.56 73 TRP A CA 1
ATOM 587 C C . TRP A 1 73 ? -8.020 0.047 6.516 1.00 96.56 73 TRP A C 1
ATOM 589 O O . TRP A 1 73 ? -7.230 0.954 6.772 1.00 96.56 73 TRP A O 1
ATOM 599 N N . THR A 1 74 ? -9.269 0.287 6.117 1.00 95.88 74 THR A N 1
ATOM 600 C CA . THR A 1 74 ? -9.818 1.643 5.995 1.00 95.88 74 THR A CA 1
ATOM 601 C C . THR A 1 74 ? -9.765 2.378 7.335 1.00 95.88 74 THR A C 1
ATOM 603 O O . THR A 1 74 ? -9.320 3.524 7.393 1.00 95.88 74 THR A O 1
ATOM 606 N N . LYS A 1 75 ? -10.148 1.720 8.439 1.00 95.25 75 LYS A N 1
ATOM 607 C CA . LYS A 1 75 ? -10.041 2.301 9.787 1.00 95.25 75 LYS A CA 1
ATOM 608 C C . LYS A 1 75 ? -8.577 2.542 10.194 1.00 95.25 75 LYS A C 1
ATOM 610 O O . LYS A 1 75 ? -8.294 3.601 10.755 1.00 95.25 75 LYS A O 1
ATOM 615 N N . ILE A 1 76 ? -7.666 1.599 9.911 1.00 95.25 76 ILE A N 1
ATOM 616 C CA . ILE A 1 76 ? -6.225 1.711 10.219 1.00 95.25 76 ILE A CA 1
ATOM 617 C C . ILE A 1 76 ? -5.632 2.931 9.515 1.00 95.25 76 ILE A C 1
ATOM 619 O O . ILE A 1 76 ? -5.073 3.809 10.173 1.00 95.25 76 ILE A O 1
ATOM 623 N N . ILE A 1 77 ? -5.791 3.011 8.190 1.00 96.62 77 ILE A N 1
ATOM 624 C CA . ILE A 1 77 ? -5.231 4.108 7.401 1.00 96.62 77 ILE A CA 1
ATOM 625 C C . ILE A 1 77 ? -5.881 5.427 7.796 1.00 96.62 77 ILE A C 1
ATOM 627 O O . ILE A 1 77 ? -5.155 6.379 8.032 1.00 96.62 77 ILE A O 1
ATOM 631 N N . ARG A 1 78 ? -7.201 5.489 8.010 1.00 95.62 78 ARG A N 1
ATOM 632 C CA . ARG A 1 78 ? -7.868 6.714 8.486 1.00 95.62 78 ARG A CA 1
ATOM 633 C C . ARG A 1 78 ? -7.277 7.233 9.803 1.00 95.62 78 ARG A C 1
ATOM 635 O O . ARG A 1 78 ? -7.047 8.431 9.940 1.00 95.62 78 ARG A O 1
ATOM 642 N N . LYS A 1 79 ? -7.009 6.348 10.769 1.00 95.06 79 LYS A N 1
ATOM 643 C CA . LYS A 1 79 ? -6.385 6.713 12.053 1.00 95.06 79 LYS A CA 1
ATOM 644 C C . LYS A 1 79 ? -4.947 7.206 11.862 1.00 95.06 79 LYS A C 1
ATOM 646 O O . LYS A 1 79 ? -4.542 8.170 12.509 1.00 95.06 79 LYS A O 1
ATOM 651 N N . ALA A 1 80 ? -4.185 6.572 10.971 1.00 96.00 80 ALA A N 1
ATOM 652 C CA . ALA A 1 80 ? -2.835 7.007 10.622 1.00 96.00 80 ALA A CA 1
ATOM 653 C C . ALA A 1 80 ? -2.832 8.349 9.870 1.00 96.00 80 ALA A C 1
ATOM 655 O O . ALA A 1 80 ? -2.023 9.214 10.188 1.00 96.00 80 ALA A O 1
ATOM 656 N N . SER A 1 81 ? -3.775 8.561 8.951 1.00 95.94 81 SER A N 1
ATOM 657 C CA . SER A 1 81 ? -3.996 9.818 8.236 1.00 95.94 81 SER A CA 1
ATOM 658 C C . SER A 1 81 ? -4.339 10.958 9.186 1.00 95.94 81 SER A C 1
ATOM 660 O O . SER A 1 81 ? -3.755 12.025 9.060 1.00 95.94 81 SER A O 1
ATOM 662 N N . GLN A 1 82 ? -5.202 10.732 10.184 1.00 95.25 82 GLN A N 1
ATOM 663 C CA . GLN A 1 82 ? -5.488 11.754 11.195 1.00 95.25 82 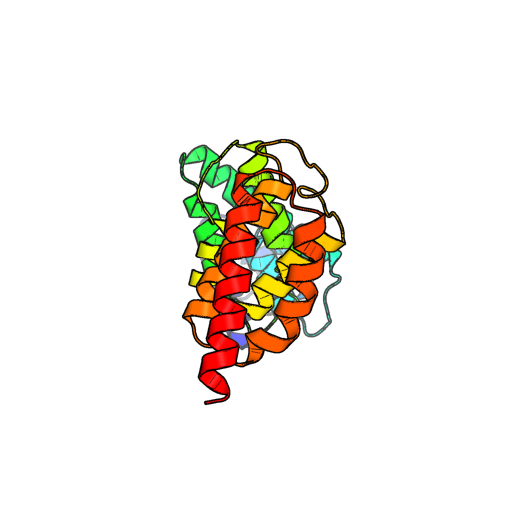GLN A CA 1
ATOM 664 C C . GLN A 1 82 ? -4.214 12.167 11.944 1.00 95.25 82 GLN A C 1
ATOM 666 O O . GLN A 1 82 ? -3.914 13.351 12.046 1.00 95.25 82 GLN A O 1
ATOM 671 N N . ARG A 1 83 ? -3.406 11.196 12.393 1.00 94.88 83 ARG A N 1
ATOM 672 C CA . ARG A 1 83 ? -2.111 11.485 13.036 1.00 94.88 83 ARG A CA 1
ATOM 673 C C . ARG A 1 83 ? -1.147 12.204 12.097 1.00 94.88 83 ARG A C 1
ATOM 675 O O . ARG A 1 83 ? -0.380 13.052 12.546 1.00 94.88 83 ARG A O 1
ATOM 682 N N . ALA A 1 84 ? -1.158 11.858 10.814 1.00 95.56 84 ALA A N 1
ATOM 683 C CA . ALA A 1 84 ? -0.335 12.515 9.812 1.00 95.56 84 ALA A CA 1
ATOM 684 C C . ALA A 1 84 ? -0.725 13.993 9.651 1.00 95.56 84 ALA A C 1
ATOM 686 O O . ALA A 1 84 ? 0.151 14.854 9.625 1.00 95.56 84 ALA A O 1
ATOM 687 N N . THR A 1 85 ? -2.026 14.300 9.656 1.00 93.62 85 THR A N 1
ATOM 688 C CA . THR A 1 85 ? -2.539 15.676 9.701 1.00 93.62 85 THR A CA 1
ATOM 689 C C . THR A 1 85 ? -2.124 16.394 10.986 1.00 93.62 85 THR A C 1
ATOM 691 O O . THR A 1 85 ? -1.594 17.499 10.911 1.00 93.62 85 THR A O 1
ATOM 694 N N . ASP A 1 86 ? -2.294 15.761 12.150 1.00 93.44 86 ASP A N 1
ATOM 695 C CA . ASP A 1 86 ? -1.987 16.372 13.452 1.00 93.44 86 ASP A CA 1
ATOM 696 C C . ASP A 1 86 ? -0.489 16.693 13.614 1.00 93.44 86 ASP A C 1
ATOM 698 O O . ASP A 1 86 ? -0.116 17.670 14.261 1.00 93.44 86 ASP A O 1
ATOM 702 N N . THR A 1 87 ? 0.379 15.863 13.030 1.00 94.38 87 THR A N 1
ATOM 703 C CA . THR A 1 87 ? 1.844 16.004 13.110 1.00 94.38 87 THR A CA 1
ATOM 704 C C . THR A 1 87 ? 2.455 16.757 11.928 1.00 94.38 87 THR A C 1
ATOM 706 O O . THR A 1 87 ? 3.631 17.113 11.983 1.00 94.38 87 THR A O 1
ATOM 709 N N . GLY A 1 88 ? 1.696 16.979 10.850 1.00 92.00 88 GLY A N 1
ATOM 710 C CA . GLY A 1 88 ? 2.206 17.520 9.587 1.00 92.00 88 GLY A CA 1
ATOM 711 C C . GLY A 1 88 ? 3.184 16.591 8.852 1.00 92.00 88 GLY A C 1
ATOM 712 O O . GLY A 1 88 ? 3.910 17.048 7.973 1.00 92.00 88 GLY A O 1
ATOM 713 N N . SER A 1 89 ? 3.237 15.305 9.209 1.00 94.06 89 SER A N 1
ATOM 714 C CA . SER A 1 89 ? 4.172 14.322 8.652 1.00 94.06 89 SER A CA 1
ATOM 715 C C . SER A 1 89 ? 3.427 13.125 8.084 1.00 94.06 89 SER A C 1
ATOM 717 O O . SER A 1 89 ? 2.523 12.602 8.719 1.00 94.06 89 SER A O 1
ATOM 719 N N . ILE A 1 90 ? 3.837 12.621 6.919 1.00 94.69 90 ILE A N 1
ATOM 720 C CA . ILE A 1 90 ? 3.253 11.404 6.332 1.00 94.69 90 ILE A CA 1
ATOM 721 C C . ILE A 1 90 ? 3.738 10.108 7.014 1.00 94.69 90 ILE A C 1
ATOM 723 O O . ILE A 1 90 ? 3.181 9.028 6.799 1.00 94.69 90 ILE A O 1
ATOM 727 N N . GLN A 1 91 ? 4.753 10.212 7.877 1.00 95.69 91 GLN A N 1
ATOM 728 C CA . GLN A 1 91 ? 5.407 9.082 8.535 1.00 95.69 91 GLN A CA 1
ATOM 729 C C . GLN A 1 91 ? 4.451 8.122 9.274 1.00 95.69 91 GLN A C 1
ATOM 731 O O . GLN A 1 91 ? 4.640 6.917 9.130 1.00 95.69 91 GLN A O 1
ATOM 736 N N . PRO A 1 92 ? 3.378 8.567 9.964 1.00 97.31 92 PRO A N 1
ATOM 737 C CA . PRO A 1 92 ? 2.457 7.649 10.638 1.00 97.31 92 PRO A CA 1
ATOM 738 C C . PRO A 1 92 ? 1.791 6.624 9.707 1.00 97.31 92 PRO A C 1
ATOM 740 O O . PRO A 1 92 ? 1.469 5.519 10.144 1.00 97.31 92 PRO A O 1
ATOM 743 N N . ILE A 1 93 ? 1.581 6.969 8.429 1.00 97.31 93 ILE A N 1
ATOM 744 C CA . ILE A 1 93 ? 1.056 6.038 7.417 1.00 97.31 93 ILE A CA 1
ATOM 745 C C . ILE A 1 93 ? 2.133 5.023 7.022 1.00 97.31 93 ILE A C 1
ATOM 747 O O . ILE A 1 93 ? 1.841 3.835 6.897 1.00 97.31 93 ILE A O 1
ATOM 751 N N . ALA A 1 94 ? 3.380 5.470 6.859 1.00 96.94 94 ALA A N 1
ATOM 752 C CA . ALA A 1 94 ? 4.500 4.582 6.570 1.00 96.94 94 ALA A CA 1
ATOM 753 C C . ALA A 1 94 ? 4.712 3.575 7.707 1.00 96.94 94 ALA A C 1
ATOM 755 O O . ALA A 1 94 ? 4.751 2.370 7.462 1.00 96.94 94 ALA A O 1
ATOM 756 N N . ASP A 1 95 ? 4.764 4.061 8.947 1.00 96.62 95 ASP A N 1
ATOM 757 C CA . ASP A 1 95 ? 5.016 3.250 10.138 1.00 96.62 95 ASP A CA 1
ATOM 758 C C . ASP A 1 95 ? 3.993 2.123 10.273 1.00 96.62 95 ASP A C 1
ATOM 760 O O . ASP A 1 95 ? 4.368 0.963 10.437 1.00 96.62 95 ASP A O 1
ATOM 764 N N . ILE A 1 96 ? 2.697 2.422 10.123 1.00 95.88 96 ILE A N 1
ATOM 765 C CA . ILE A 1 96 ? 1.663 1.399 10.299 1.00 95.88 96 ILE A CA 1
ATOM 766 C C . ILE A 1 96 ? 1.687 0.335 9.194 1.00 95.88 96 ILE A C 1
ATOM 768 O O . ILE A 1 96 ? 1.404 -0.837 9.461 1.00 95.88 96 ILE A O 1
ATOM 772 N N . ILE A 1 97 ? 2.052 0.714 7.965 1.00 96.56 97 ILE A N 1
ATOM 773 C CA . ILE A 1 97 ? 2.208 -0.227 6.850 1.00 96.56 97 ILE A CA 1
ATOM 774 C C . ILE A 1 97 ? 3.427 -1.118 7.091 1.00 96.56 97 ILE A C 1
ATOM 776 O O . ILE A 1 97 ? 3.312 -2.336 6.957 1.00 96.56 97 ILE A O 1
ATOM 780 N N . LEU A 1 98 ? 4.561 -0.541 7.502 1.00 96.25 98 LEU A N 1
ATOM 781 C CA . LEU A 1 98 ? 5.787 -1.279 7.815 1.00 96.25 98 LEU A CA 1
ATOM 782 C C . LEU A 1 98 ? 5.574 -2.257 8.976 1.00 96.25 98 LEU A C 1
ATOM 784 O O . LEU A 1 98 ? 5.897 -3.438 8.852 1.00 96.25 98 LEU A O 1
ATOM 788 N N . GLU A 1 99 ? 4.977 -1.797 10.076 1.00 93.88 99 GLU A N 1
ATOM 789 C CA . GLU A 1 99 ? 4.668 -2.635 11.237 1.00 93.88 99 GLU A CA 1
ATOM 790 C C . GLU A 1 99 ? 3.717 -3.786 10.892 1.00 93.88 99 GLU A C 1
ATOM 792 O O . GLU A 1 99 ? 3.846 -4.889 11.427 1.00 93.88 99 GLU A O 1
ATOM 797 N N . SER A 1 100 ? 2.738 -3.536 10.023 1.00 93.44 100 SER A N 1
ATOM 798 C CA . SER A 1 100 ? 1.781 -4.558 9.598 1.00 93.44 100 SER A CA 1
ATOM 799 C C . SER A 1 100 ? 2.420 -5.553 8.632 1.00 93.44 100 SER A C 1
ATOM 801 O O . SER A 1 100 ? 2.214 -6.757 8.770 1.00 93.44 100 SER A O 1
ATOM 803 N N . ALA A 1 101 ? 3.243 -5.082 7.695 1.00 93.00 101 ALA A N 1
ATOM 804 C CA . ALA A 1 101 ? 3.947 -5.948 6.758 1.00 93.00 101 ALA A CA 1
ATOM 805 C C . ALA A 1 101 ? 4.908 -6.893 7.482 1.00 93.00 101 ALA A C 1
ATOM 807 O O . ALA A 1 101 ? 4.895 -8.085 7.206 1.00 93.00 101 ALA A O 1
ATOM 808 N N . GLN A 1 102 ? 5.660 -6.400 8.472 1.00 90.06 102 GLN A N 1
ATOM 809 C CA . GLN A 1 102 ? 6.549 -7.235 9.292 1.00 90.06 102 GLN A CA 1
ATOM 810 C C . GLN A 1 102 ? 5.818 -8.378 10.009 1.00 90.06 102 GLN A C 1
ATOM 812 O O . GLN A 1 102 ? 6.420 -9.410 10.294 1.00 90.06 102 GLN A O 1
ATOM 817 N N . LYS A 1 103 ? 4.532 -8.195 10.329 1.00 89.06 103 LYS A N 1
ATOM 818 C CA . LYS A 1 103 ? 3.720 -9.209 11.013 1.00 89.06 103 LYS A CA 1
ATOM 819 C C . LYS A 1 103 ? 3.067 -10.184 10.047 1.00 89.06 103 LYS A C 1
ATOM 821 O O . LYS A 1 103 ? 2.969 -11.366 10.358 1.00 89.06 103 LYS A O 1
ATOM 826 N N . PHE A 1 104 ? 2.578 -9.683 8.917 1.00 90.50 104 PHE A N 1
ATOM 827 C CA . PHE A 1 104 ? 1.644 -10.425 8.075 1.00 90.50 104 PHE A CA 1
ATOM 828 C C . PHE A 1 104 ? 2.206 -10.801 6.709 1.00 90.50 104 PHE A C 1
ATOM 830 O O . PHE A 1 104 ? 1.776 -11.792 6.136 1.00 90.50 104 PHE A O 1
ATOM 837 N N . TYR A 1 105 ? 3.168 -10.062 6.168 1.00 91.62 105 TYR A N 1
ATOM 838 C CA . TYR A 1 105 ? 3.734 -10.331 4.852 1.00 91.62 105 TYR A CA 1
ATOM 839 C C . TYR A 1 105 ? 5.097 -11.041 4.979 1.00 91.62 105 TYR A C 1
ATOM 841 O O . TYR A 1 105 ? 5.906 -10.652 5.818 1.00 91.62 105 TYR A O 1
ATOM 849 N N . PRO A 1 106 ? 5.397 -12.069 4.160 1.00 87.44 106 PRO A N 1
ATOM 850 C CA . PRO A 1 106 ? 4.559 -12.678 3.117 1.00 87.44 106 PRO A CA 1
ATOM 851 C C . PRO A 1 106 ? 3.626 -13.786 3.647 1.00 87.44 106 PRO A C 1
ATOM 853 O O . PRO A 1 106 ? 2.978 -14.477 2.867 1.00 87.44 106 PRO A O 1
ATOM 856 N N . HIS A 1 107 ? 3.600 -14.001 4.964 1.00 85.25 107 HIS A N 1
ATOM 857 C CA . HIS A 1 107 ? 3.049 -15.206 5.590 1.00 85.25 107 HIS A CA 1
ATOM 858 C C . HIS A 1 107 ? 1.523 -15.354 5.496 1.00 85.25 107 HIS A C 1
ATOM 860 O O . HIS A 1 107 ? 1.028 -16.477 5.472 1.00 85.25 107 HIS A O 1
ATOM 866 N N . ASP A 1 108 ? 0.779 -14.251 5.447 1.00 84.94 108 ASP A N 1
ATOM 867 C CA . ASP A 1 108 ? -0.678 -14.234 5.365 1.00 84.94 108 ASP A CA 1
ATOM 868 C C . ASP A 1 108 ? -1.186 -13.039 4.542 1.00 84.94 108 ASP A C 1
ATOM 870 O O . ASP A 1 108 ? -1.528 -11.966 5.049 1.00 84.94 108 ASP A O 1
ATOM 874 N N . LEU A 1 109 ? -1.291 -13.250 3.230 1.00 84.19 109 LEU A N 1
ATOM 875 C CA . LEU A 1 109 ? -1.817 -12.254 2.293 1.00 84.19 109 LEU A CA 1
ATOM 876 C C . LEU A 1 109 ? -3.313 -11.956 2.496 1.00 84.19 109 LEU A C 1
ATOM 878 O O . LEU A 1 109 ? -3.809 -10.956 1.976 1.00 84.19 109 LEU A O 1
ATOM 882 N N . ARG A 1 110 ? -4.047 -12.782 3.260 1.00 87.19 110 ARG A N 1
ATOM 883 C CA . ARG A 1 110 ? -5.483 -12.569 3.518 1.00 87.19 110 ARG A CA 1
ATOM 884 C C . ARG A 1 110 ? -5.716 -11.327 4.372 1.00 87.19 110 ARG A C 1
ATOM 886 O O . ARG A 1 110 ? -6.740 -10.672 4.216 1.00 87.19 110 ARG A O 1
ATOM 893 N N . VAL A 1 111 ? -4.764 -11.005 5.249 1.00 90.38 111 VAL A N 1
ATOM 894 C CA . VAL A 1 111 ? -4.832 -9.865 6.177 1.00 90.38 111 VAL A CA 1
ATOM 895 C C . VAL A 1 111 ? -3.949 -8.687 5.750 1.00 90.38 111 VAL A C 1
ATOM 897 O O . VAL A 1 111 ? -4.022 -7.624 6.364 1.00 90.38 111 VAL A O 1
ATOM 900 N N . PHE A 1 112 ? -3.172 -8.831 4.670 1.00 94.31 112 PHE A N 1
ATOM 901 C CA . PHE A 1 112 ? -2.351 -7.767 4.078 1.00 94.31 112 PHE A CA 1
ATOM 902 C C . PHE A 1 112 ? -2.743 -7.502 2.604 1.00 94.31 112 PHE A C 1
ATOM 904 O O . PHE A 1 112 ? -2.020 -7.868 1.674 1.00 94.31 112 PHE A O 1
ATOM 911 N N . PRO A 1 113 ? -3.919 -6.891 2.355 1.00 95.06 113 PRO A N 1
ATOM 912 C CA . PRO A 1 113 ? -4.479 -6.702 1.020 1.00 95.06 113 PRO A CA 1
ATOM 913 C C . PRO A 1 113 ? -3.778 -5.568 0.253 1.00 95.06 113 PRO A C 1
ATOM 915 O O . PRO A 1 113 ? -4.219 -4.418 0.290 1.00 95.06 113 PRO A O 1
ATOM 918 N N . LEU A 1 114 ? -2.725 -5.892 -0.505 1.00 95.88 114 LEU A N 1
ATOM 919 C CA . LEU A 1 114 ? -1.916 -4.909 -1.248 1.00 95.88 114 LEU A CA 1
ATOM 920 C C . LEU A 1 114 ? -2.749 -3.914 -2.073 1.00 95.88 114 LEU A C 1
ATOM 922 O O . LEU A 1 114 ? -2.563 -2.710 -1.928 1.00 95.88 114 LEU A O 1
ATOM 926 N N . GLN A 1 115 ? -3.717 -4.382 -2.871 1.00 95.44 115 GLN A N 1
ATOM 927 C CA . GLN A 1 115 ? -4.584 -3.490 -3.659 1.00 95.44 115 GLN A CA 1
ATOM 928 C C . GLN A 1 115 ? -5.332 -2.468 -2.791 1.00 95.44 115 GLN A C 1
ATOM 930 O O . GLN A 1 115 ? -5.439 -1.301 -3.159 1.00 95.44 115 GLN A O 1
ATOM 935 N N . THR A 1 116 ? -5.860 -2.901 -1.645 1.00 96.12 116 THR A N 1
ATOM 936 C CA . THR A 1 116 ? -6.620 -2.033 -0.740 1.00 96.12 116 THR A CA 1
ATOM 937 C C . THR A 1 116 ? -5.696 -1.013 -0.089 1.00 96.12 116 THR A C 1
ATOM 939 O O . THR A 1 116 ? -6.017 0.171 -0.075 1.00 96.12 116 THR A O 1
ATOM 942 N N . ILE A 1 117 ? -4.522 -1.449 0.377 1.00 97.19 117 ILE A N 1
ATOM 943 C CA . ILE A 1 117 ? -3.506 -0.569 0.969 1.00 97.19 117 ILE A CA 1
ATOM 944 C C . ILE A 1 117 ? -3.075 0.497 -0.046 1.00 97.19 117 ILE A C 1
ATOM 946 O O . ILE A 1 117 ? -3.135 1.684 0.259 1.00 97.19 117 ILE A O 1
ATOM 950 N N . VAL A 1 118 ? -2.720 0.092 -1.271 1.00 97.44 118 VAL A N 1
ATOM 951 C CA . VAL A 1 118 ? -2.323 1.012 -2.350 1.00 97.44 118 VAL A CA 1
ATOM 952 C C . VAL A 1 118 ? -3.422 2.034 -2.635 1.00 97.44 118 VAL A C 1
ATOM 954 O O . VAL A 1 118 ? -3.135 3.226 -2.701 1.00 97.44 118 VAL A O 1
ATOM 957 N N . ARG A 1 119 ? -4.683 1.598 -2.761 1.00 96.50 119 ARG A N 1
ATOM 958 C CA . ARG A 1 119 ? -5.818 2.504 -3.005 1.00 96.50 119 ARG A CA 1
ATOM 959 C C . ARG A 1 119 ? -5.999 3.513 -1.876 1.00 96.50 119 ARG A C 1
ATOM 961 O O . ARG A 1 119 ? -6.117 4.698 -2.155 1.00 96.50 119 ARG A O 1
ATOM 968 N N . LEU A 1 120 ? -5.988 3.061 -0.621 1.00 97.19 120 LEU A N 1
ATOM 969 C CA . LEU A 1 120 ? -6.180 3.931 0.543 1.00 97.19 120 LEU A CA 1
ATOM 970 C C . LEU A 1 120 ? -5.065 4.979 0.667 1.00 97.19 120 LEU A C 1
ATOM 972 O O . LEU A 1 120 ? -5.348 6.149 0.921 1.00 97.19 120 LEU A O 1
ATOM 976 N N . VAL A 1 121 ? -3.806 4.580 0.456 1.00 96.88 121 VAL A N 1
ATOM 977 C CA . VAL A 1 121 ? -2.671 5.515 0.494 1.00 96.88 121 VAL A CA 1
ATOM 978 C C . VAL A 1 121 ? -2.726 6.482 -0.686 1.00 96.88 121 VAL A C 1
ATOM 980 O O . VAL A 1 121 ? -2.543 7.680 -0.488 1.00 96.88 121 VAL A O 1
ATOM 983 N N . ALA A 1 122 ? -3.034 6.002 -1.894 1.00 95.50 122 ALA A N 1
ATOM 984 C CA . ALA A 1 122 ? -3.192 6.859 -3.066 1.00 95.50 122 ALA A CA 1
ATOM 985 C C . ALA A 1 122 ? -4.295 7.904 -2.864 1.00 95.50 122 ALA A C 1
ATOM 987 O O . ALA A 1 122 ? -4.068 9.079 -3.133 1.00 95.50 122 ALA A O 1
ATOM 988 N N . THR A 1 123 ? -5.457 7.504 -2.335 1.00 94.94 123 THR A N 1
ATOM 989 C CA . THR A 1 123 ? -6.544 8.432 -1.993 1.00 94.94 123 THR A CA 1
ATOM 990 C C . THR A 1 123 ? -6.055 9.503 -1.023 1.00 94.94 123 THR A C 1
ATOM 992 O O . THR A 1 123 ? -6.231 10.685 -1.294 1.00 94.94 123 THR A O 1
ATOM 995 N N . TYR A 1 124 ? -5.353 9.118 0.048 1.00 95.06 124 TYR A N 1
ATOM 996 C CA . TYR A 1 124 ? -4.795 10.084 0.993 1.00 95.06 124 TYR A CA 1
ATOM 997 C C . TYR A 1 124 ? -3.822 11.074 0.330 1.00 95.06 124 TYR A C 1
ATOM 999 O O . TYR A 1 124 ? -3.925 12.277 0.571 1.00 95.06 124 TYR A O 1
ATOM 1007 N N . LEU A 1 125 ? -2.896 10.596 -0.507 1.00 94.06 125 LEU A N 1
ATOM 1008 C CA . LEU A 1 125 ? -1.934 11.454 -1.208 1.00 94.06 125 LEU A CA 1
ATOM 1009 C C . LEU A 1 125 ? -2.636 12.459 -2.129 1.00 94.06 125 LEU A C 1
ATOM 1011 O O . LEU A 1 125 ? -2.303 13.643 -2.112 1.00 94.06 125 LEU A O 1
ATOM 1015 N N . ILE A 1 126 ? -3.626 11.995 -2.895 1.00 92.19 126 ILE A N 1
ATOM 1016 C CA . ILE A 1 126 ? -4.380 12.811 -3.853 1.00 92.19 126 ILE A CA 1
ATOM 1017 C C . ILE A 1 126 ? -5.226 13.856 -3.122 1.00 92.19 126 ILE A C 1
ATOM 1019 O O . ILE A 1 126 ? -5.122 15.047 -3.421 1.00 92.19 126 ILE A O 1
ATOM 1023 N N . ASP A 1 127 ? -6.012 13.433 -2.130 1.00 92.00 127 ASP A N 1
ATOM 1024 C CA . ASP A 1 127 ? -6.929 14.310 -1.394 1.00 92.00 127 ASP A CA 1
ATOM 1025 C C . ASP A 1 127 ? -6.176 15.422 -0.649 1.00 92.00 127 ASP A C 1
ATOM 1027 O O . ASP A 1 127 ? -6.651 16.556 -0.566 1.00 92.00 127 ASP A O 1
ATOM 1031 N N . ASN A 1 128 ? -4.967 15.123 -0.164 1.00 92.25 128 ASN A N 1
ATOM 1032 C CA . ASN A 1 128 ? -4.115 16.078 0.546 1.00 92.25 128 ASN A CA 1
ATOM 1033 C C . ASN A 1 128 ? -3.089 16.779 -0.360 1.00 92.25 128 ASN A C 1
ATOM 1035 O O . ASN A 1 128 ? -2.284 17.566 0.135 1.00 92.25 128 ASN A O 1
ATOM 1039 N N . ARG A 1 129 ? -3.112 16.521 -1.678 1.00 91.44 129 ARG A N 1
ATOM 1040 C CA . ARG A 1 129 ? -2.169 17.077 -2.670 1.00 91.44 129 ARG A CA 1
ATOM 1041 C C . ARG A 1 129 ? -0.700 16.891 -2.275 1.00 91.44 129 ARG A C 1
ATOM 1043 O O . ARG A 1 129 ? 0.131 17.778 -2.480 1.00 91.44 129 ARG A O 1
ATOM 1050 N N . ILE A 1 130 ? -0.385 15.743 -1.686 1.00 91.19 130 ILE A N 1
ATOM 1051 C CA . ILE A 1 130 ? 0.969 15.408 -1.257 1.00 91.19 130 ILE A CA 1
ATOM 1052 C C . ILE A 1 130 ? 1.726 14.858 -2.459 1.00 91.19 130 ILE A C 1
ATOM 1054 O O . ILE A 1 130 ? 1.388 13.804 -2.993 1.00 91.19 130 ILE A O 1
ATOM 1058 N N . ASN A 1 131 ? 2.775 15.571 -2.856 1.00 88.38 131 ASN A N 1
ATOM 1059 C CA . ASN A 1 131 ? 3.655 15.172 -3.944 1.00 88.38 131 ASN A CA 1
ATOM 1060 C C . ASN A 1 131 ? 4.953 14.567 -3.388 1.00 88.38 131 ASN A C 1
ATOM 1062 O O . ASN A 1 131 ? 5.995 15.218 -3.391 1.00 88.38 131 ASN A O 1
ATOM 1066 N N . GLU A 1 132 ? 4.867 13.343 -2.863 1.00 89.81 132 GLU A N 1
ATOM 1067 C CA . GLU A 1 132 ? 6.032 12.562 -2.429 1.00 89.81 132 GLU A CA 1
ATOM 1068 C C . GLU A 1 132 ? 6.320 11.473 -3.480 1.00 89.81 132 GLU A C 1
ATOM 1070 O O . GLU A 1 132 ? 5.518 10.544 -3.632 1.00 89.81 132 GLU A O 1
ATOM 1075 N N . PRO A 1 133 ? 7.440 11.558 -4.221 1.00 89.12 133 PRO A N 1
ATOM 1076 C CA . PRO A 1 133 ? 7.714 10.644 -5.323 1.00 89.12 133 PRO A CA 1
ATOM 1077 C C . PRO A 1 133 ? 7.832 9.185 -4.880 1.00 89.12 133 PRO A C 1
ATOM 1079 O O . PRO A 1 133 ? 8.632 8.841 -3.998 1.00 89.12 133 PRO A O 1
ATOM 1082 N N . TYR A 1 134 ? 7.078 8.322 -5.565 1.00 94.06 134 TYR A N 1
ATOM 1083 C CA . TYR A 1 134 ? 7.108 6.864 -5.415 1.00 94.06 134 TYR A CA 1
ATOM 1084 C C . TYR A 1 134 ? 6.868 6.389 -3.976 1.00 94.06 134 TYR A C 1
ATOM 1086 O O . TYR A 1 134 ? 7.422 5.374 -3.540 1.00 94.06 134 TYR A O 1
ATOM 1094 N N . PHE A 1 135 ? 6.122 7.173 -3.194 1.00 95.75 135 PHE A N 1
ATOM 1095 C CA . PHE A 1 135 ? 5.928 6.951 -1.767 1.00 95.75 135 PHE A CA 1
ATOM 1096 C C . PHE A 1 135 ? 5.382 5.553 -1.472 1.00 95.75 135 PHE A C 1
ATOM 1098 O O . PHE A 1 135 ? 5.892 4.858 -0.589 1.00 95.75 135 PHE A O 1
ATOM 1105 N N . ILE A 1 136 ? 4.378 5.123 -2.242 1.00 97.06 136 ILE A N 1
ATOM 1106 C CA . ILE A 1 136 ? 3.693 3.850 -2.023 1.00 97.06 136 ILE A CA 1
ATOM 1107 C C . ILE A 1 136 ? 4.673 2.706 -2.274 1.00 97.06 136 ILE A C 1
ATOM 1109 O O . ILE A 1 136 ? 4.857 1.842 -1.410 1.00 97.06 136 ILE A O 1
ATOM 1113 N N . THR A 1 137 ? 5.363 2.728 -3.419 1.00 96.75 137 THR A N 1
ATOM 1114 C CA . THR A 1 137 ? 6.344 1.692 -3.746 1.00 96.75 137 THR A CA 1
ATOM 1115 C C . THR A 1 137 ? 7.494 1.679 -2.752 1.00 96.75 137 THR A C 1
ATOM 1117 O O . THR A 1 137 ? 7.892 0.603 -2.311 1.00 96.75 137 THR A O 1
ATOM 1120 N N . ARG A 1 138 ? 8.026 2.843 -2.360 1.00 96.19 138 ARG A N 1
ATOM 1121 C CA . ARG A 1 138 ? 9.148 2.935 -1.413 1.00 96.19 138 ARG A CA 1
ATOM 1122 C C . ARG A 1 138 ? 8.820 2.271 -0.080 1.00 96.19 138 ARG A C 1
ATOM 1124 O O . ARG A 1 138 ? 9.622 1.473 0.401 1.00 96.19 138 ARG A O 1
ATOM 1131 N N . ILE A 1 139 ? 7.644 2.538 0.483 1.00 96.94 139 ILE A N 1
ATOM 1132 C CA . ILE A 1 139 ? 7.237 1.944 1.764 1.00 96.94 139 ILE A CA 1
ATOM 1133 C C . ILE A 1 139 ? 7.011 0.446 1.627 1.00 96.94 139 ILE A C 1
ATOM 1135 O O . ILE A 1 139 ? 7.515 -0.323 2.443 1.00 96.94 139 ILE A O 1
ATOM 1139 N N . LEU A 1 140 ? 6.295 0.004 0.590 1.00 97.12 140 LEU A N 1
ATOM 1140 C CA . LEU A 1 140 ? 6.044 -1.424 0.395 1.00 97.12 140 LEU A CA 1
ATOM 1141 C C . LEU A 1 140 ? 7.346 -2.193 0.116 1.00 97.12 140 LEU A C 1
ATOM 1143 O O . LEU A 1 140 ? 7.516 -3.319 0.580 1.00 97.12 140 LEU A O 1
ATOM 1147 N N . ARG A 1 141 ? 8.318 -1.573 -0.561 1.00 95.44 141 ARG A N 1
ATOM 1148 C CA . ARG A 1 141 ? 9.660 -2.141 -0.737 1.00 95.44 141 ARG A CA 1
ATOM 1149 C C . ARG A 1 141 ? 10.463 -2.179 0.554 1.00 95.44 141 ARG A C 1
ATOM 1151 O O . ARG A 1 141 ? 11.119 -3.186 0.799 1.00 95.44 141 ARG A O 1
ATOM 1158 N N . GLN A 1 142 ? 10.380 -1.151 1.395 1.00 95.25 142 GLN A N 1
ATOM 1159 C CA . GLN A 1 142 ? 10.973 -1.175 2.736 1.00 95.25 142 GLN A CA 1
ATOM 1160 C C . GLN A 1 142 ? 10.331 -2.259 3.625 1.00 95.25 142 GLN A C 1
ATOM 1162 O O . GLN A 1 142 ? 11.003 -2.855 4.462 1.00 95.25 142 GLN A O 1
ATOM 1167 N N . ALA A 1 143 ? 9.060 -2.579 3.382 1.00 93.56 143 ALA A N 1
ATOM 1168 C CA . ALA A 1 143 ? 8.344 -3.728 3.937 1.00 93.56 143 ALA A CA 1
ATOM 1169 C C . ALA A 1 143 ? 8.703 -5.083 3.281 1.00 93.56 143 ALA A C 1
ATOM 1171 O O . ALA A 1 143 ? 8.078 -6.096 3.589 1.00 93.56 143 ALA A O 1
ATOM 1172 N N . ASN A 1 144 ? 9.701 -5.130 2.393 1.00 93.38 144 ASN A N 1
ATOM 1173 C CA . ASN A 1 144 ? 10.138 -6.314 1.645 1.00 93.38 144 ASN A CA 1
ATOM 1174 C C . ASN A 1 144 ? 9.082 -6.940 0.709 1.00 93.38 144 ASN A C 1
ATOM 1176 O O . ASN A 1 144 ? 9.233 -8.095 0.311 1.00 93.38 144 ASN A O 1
ATOM 1180 N N . VAL A 1 145 ? 8.058 -6.194 0.280 1.00 94.62 145 VAL A N 1
ATOM 1181 C CA . VAL A 1 145 ? 7.080 -6.682 -0.712 1.00 94.62 145 VAL A CA 1
ATOM 1182 C C . VAL A 1 145 ? 7.756 -6.888 -2.063 1.00 94.62 145 VAL A C 1
ATOM 1184 O O . VAL A 1 145 ? 8.407 -5.972 -2.562 1.00 94.62 145 VAL A O 1
ATOM 1187 N N . ALA A 1 146 ? 7.636 -8.073 -2.664 1.00 92.06 146 ALA A N 1
ATOM 1188 C CA . ALA A 1 146 ? 8.363 -8.410 -3.886 1.00 92.06 146 ALA A CA 1
ATOM 1189 C C . ALA A 1 146 ? 7.939 -7.519 -5.067 1.00 92.06 146 ALA A C 1
ATOM 1191 O O . ALA A 1 146 ? 6.771 -7.150 -5.189 1.00 92.06 146 ALA A O 1
ATOM 1192 N N . TYR A 1 147 ? 8.872 -7.199 -5.974 1.00 90.75 147 TYR A N 1
ATOM 1193 C CA . TYR A 1 147 ? 8.554 -6.383 -7.155 1.00 90.75 147 TYR A CA 1
ATOM 1194 C C . TYR A 1 147 ? 7.457 -7.009 -8.024 1.00 90.75 147 TYR A C 1
ATOM 1196 O O . TYR A 1 147 ? 6.605 -6.279 -8.519 1.00 90.75 147 TYR A O 1
ATOM 1204 N N . GLY A 1 148 ? 7.423 -8.342 -8.140 1.00 89.00 148 GLY A N 1
ATOM 1205 C CA . GLY A 1 148 ? 6.354 -9.050 -8.849 1.00 89.00 148 GLY A CA 1
ATOM 1206 C C . GLY A 1 148 ? 4.969 -8.823 -8.242 1.00 89.00 148 GLY A C 1
ATOM 1207 O O . GLY A 1 148 ? 4.016 -8.571 -8.976 1.00 89.00 148 GLY A O 1
ATOM 1208 N N . ASP A 1 149 ? 4.851 -8.819 -6.913 1.00 92.00 149 ASP A N 1
ATOM 1209 C CA . ASP A 1 149 ? 3.573 -8.569 -6.235 1.00 92.00 149 ASP A CA 1
ATOM 1210 C C . ASP A 1 149 ? 3.124 -7.113 -6.389 1.00 92.00 149 ASP A C 1
ATOM 1212 O O . ASP A 1 149 ? 1.937 -6.844 -6.593 1.00 92.00 149 ASP A O 1
ATOM 1216 N N . LEU A 1 150 ? 4.069 -6.168 -6.358 1.00 94.06 150 LEU A N 1
ATOM 1217 C CA . LEU A 1 150 ? 3.799 -4.752 -6.621 1.00 94.06 150 LEU A CA 1
ATOM 1218 C C . LEU A 1 150 ? 3.359 -4.519 -8.065 1.00 94.06 150 LEU A C 1
ATOM 1220 O O . LEU A 1 150 ? 2.344 -3.866 -8.293 1.00 94.06 150 LEU A O 1
ATOM 1224 N N . PHE A 1 151 ? 4.076 -5.102 -9.026 1.00 91.94 151 PHE A N 1
ATOM 1225 C CA . PHE A 1 151 ? 3.724 -5.047 -10.440 1.00 91.94 151 PHE A CA 1
ATOM 1226 C C . PHE A 1 151 ? 2.317 -5.594 -10.678 1.00 91.94 151 PHE A C 1
ATOM 1228 O O . PHE A 1 151 ? 1.479 -4.891 -11.238 1.00 91.94 151 PHE A O 1
ATOM 1235 N N . ASN A 1 152 ? 2.027 -6.801 -10.184 1.00 90.56 152 ASN A N 1
ATOM 1236 C CA . ASN A 1 152 ? 0.709 -7.416 -10.317 1.00 90.56 152 ASN A CA 1
ATOM 1237 C C . ASN A 1 152 ? -0.385 -6.554 -9.676 1.00 90.56 152 ASN A C 1
ATOM 1239 O O . ASN A 1 152 ? -1.456 -6.380 -10.256 1.00 90.56 152 ASN A O 1
ATOM 1243 N N . THR A 1 153 ? -0.108 -5.973 -8.507 1.00 94.25 153 THR A N 1
ATOM 1244 C CA . THR A 1 153 ? -1.044 -5.081 -7.814 1.00 94.25 153 THR A CA 1
ATOM 1245 C C . THR A 1 153 ? -1.345 -3.840 -8.652 1.00 94.25 153 THR A C 1
ATOM 1247 O O . THR A 1 153 ? -2.514 -3.537 -8.894 1.00 94.25 153 THR A O 1
ATOM 1250 N N . TYR A 1 154 ? -0.322 -3.136 -9.139 1.00 93.62 154 TYR A N 1
ATOM 1251 C CA . TYR A 1 154 ? -0.510 -1.935 -9.956 1.00 93.62 154 TYR A CA 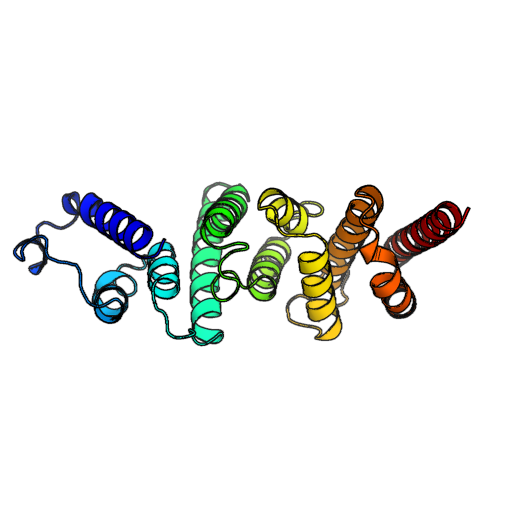1
ATOM 1252 C C . TYR A 1 154 ? -1.148 -2.242 -11.310 1.00 93.62 154 TYR A C 1
ATOM 1254 O O . TYR A 1 154 ? -2.043 -1.515 -11.736 1.00 93.62 154 TYR A O 1
ATOM 1262 N N . HIS A 1 155 ? -0.765 -3.347 -11.949 1.00 88.00 155 HIS A N 1
ATOM 1263 C CA . HIS A 1 155 ? -1.373 -3.816 -13.189 1.00 88.00 155 HIS A CA 1
ATOM 1264 C C . HIS A 1 155 ? -2.875 -4.090 -13.027 1.00 88.00 155 HIS A C 1
ATOM 1266 O O . HIS A 1 155 ? -3.682 -3.664 -13.855 1.00 88.00 155 HIS A O 1
ATOM 1272 N N . GLN A 1 156 ? -3.274 -4.761 -11.944 1.00 90.75 156 GLN A N 1
ATOM 1273 C CA . GLN A 1 156 ? -4.684 -5.030 -11.656 1.00 90.75 156 GLN A CA 1
ATOM 1274 C C . GLN A 1 156 ? -5.457 -3.737 -11.382 1.00 90.75 156 GLN A C 1
ATOM 1276 O O . GLN A 1 156 ? -6.561 -3.563 -11.895 1.00 90.75 156 GLN A O 1
ATOM 1281 N N . LEU A 1 157 ? -4.879 -2.803 -10.623 1.00 91.88 157 LEU A N 1
ATOM 1282 C CA . LEU A 1 157 ? -5.492 -1.496 -10.358 1.00 91.88 157 LEU A CA 1
ATOM 1283 C C . LEU A 1 157 ? -5.663 -0.666 -11.637 1.00 91.88 157 LEU A C 1
ATOM 1285 O O . LEU A 1 157 ? -6.710 -0.042 -11.823 1.00 91.88 157 LEU A O 1
ATOM 1289 N N . TYR A 1 158 ? -4.671 -0.714 -12.528 1.00 87.06 158 TYR A N 1
ATOM 1290 C CA . TYR A 1 158 ? -4.711 -0.080 -13.843 1.00 87.06 158 TYR A CA 1
ATOM 1291 C C . TYR A 1 158 ? -5.819 -0.683 -14.712 1.00 87.06 158 TYR A C 1
ATOM 1293 O O . TYR A 1 158 ? -6.683 0.038 -15.216 1.00 87.06 158 TYR A O 1
ATOM 1301 N N . SER A 1 159 ? -5.827 -2.013 -14.833 1.00 85.94 159 SER A N 1
ATOM 1302 C CA . SER A 1 159 ? -6.760 -2.758 -15.685 1.00 85.94 159 SER A CA 1
ATOM 1303 C C . SER A 1 159 ? -8.207 -2.592 -15.227 1.00 85.94 159 SER A C 1
ATOM 1305 O O . SER A 1 159 ? -9.098 -2.373 -16.043 1.00 85.94 159 SER A O 1
ATOM 1307 N N . ASN A 1 160 ? -8.436 -2.615 -13.913 1.00 88.06 160 ASN A N 1
ATOM 1308 C CA . ASN A 1 160 ? -9.770 -2.488 -13.330 1.00 88.06 160 ASN A CA 1
ATOM 1309 C C . ASN A 1 160 ? -10.272 -1.040 -13.263 1.00 88.06 160 ASN A C 1
ATOM 1311 O O . ASN A 1 160 ? -11.420 -0.830 -12.876 1.00 88.06 160 ASN A O 1
ATOM 1315 N N . ARG A 1 161 ? -9.427 -0.043 -13.579 1.00 83.38 161 ARG A N 1
ATOM 1316 C CA . ARG A 1 161 ? -9.731 1.390 -13.400 1.00 83.38 161 ARG A CA 1
ATOM 1317 C C . ARG A 1 161 ? -10.321 1.672 -12.011 1.00 83.38 161 ARG A C 1
ATOM 1319 O O . ARG A 1 161 ? -11.295 2.406 -11.875 1.00 83.38 161 ARG A O 1
ATOM 1326 N N . ALA A 1 162 ? -9.755 1.050 -10.977 1.00 85.06 162 ALA A N 1
ATOM 1327 C CA . ALA A 1 162 ? -10.276 1.162 -9.619 1.00 85.06 162 ALA A CA 1
ATOM 1328 C C . ALA A 1 162 ? -10.052 2.579 -9.073 1.00 85.06 162 ALA A C 1
ATOM 1330 O O . ALA A 1 162 ? -8.971 3.132 -9.243 1.00 85.06 162 ALA A O 1
ATOM 1331 N N . GLU A 1 163 ? -11.025 3.164 -8.370 1.00 87.12 163 GLU A N 1
ATOM 1332 C CA . GLU A 1 163 ? -10.823 4.449 -7.680 1.00 87.12 163 GLU A CA 1
ATOM 1333 C C . GLU A 1 163 ? -9.656 4.372 -6.680 1.00 87.12 163 GLU A C 1
ATOM 1335 O O . GLU A 1 163 ? -9.577 3.375 -5.952 1.00 87.12 163 GLU A O 1
ATOM 1340 N N . PRO A 1 164 ? -8.766 5.383 -6.607 1.00 89.88 164 PRO A N 1
ATOM 1341 C CA . PRO A 1 164 ? -8.847 6.710 -7.245 1.00 89.88 164 PRO A CA 1
ATOM 1342 C C . PRO A 1 164 ? -8.233 6.800 -8.664 1.00 89.88 164 PRO A C 1
ATOM 1344 O O . PRO A 1 164 ? -8.068 7.887 -9.215 1.00 89.88 164 PRO A O 1
ATOM 1347 N N . PHE A 1 165 ? -7.876 5.671 -9.277 1.00 88.62 165 PHE A N 1
ATOM 1348 C CA . PHE A 1 165 ? -7.141 5.581 -10.547 1.00 88.62 165 PHE A CA 1
ATOM 1349 C C . PHE A 1 165 ? -8.029 5.632 -11.803 1.00 88.62 165 PHE A C 1
ATOM 1351 O O . PHE A 1 165 ? -7.545 5.464 -12.921 1.00 88.62 165 PHE A O 1
ATOM 1358 N N . ASN A 1 166 ? -9.334 5.860 -11.657 1.00 83.44 166 ASN A N 1
ATOM 1359 C CA . ASN A 1 166 ? -10.263 6.003 -12.781 1.00 83.44 166 ASN A CA 1
ATOM 1360 C C . ASN A 1 166 ? -10.133 7.355 -13.506 1.00 83.44 166 ASN A C 1
ATOM 1362 O O . ASN A 1 166 ? -10.495 7.456 -14.679 1.00 83.44 166 ASN A O 1
ATOM 1366 N N . ASN A 1 167 ? -9.607 8.388 -12.842 1.00 75.44 167 ASN A N 1
ATOM 1367 C CA . ASN A 1 167 ? -9.446 9.719 -13.420 1.00 75.44 167 ASN A CA 1
ATOM 1368 C C . ASN A 1 167 ? -8.116 9.827 -14.197 1.00 75.44 167 ASN A C 1
ATOM 1370 O O . ASN A 1 167 ? -7.078 9.357 -13.737 1.00 75.44 167 ASN A O 1
ATOM 1374 N N . SER A 1 168 ? -8.155 10.468 -15.371 1.00 67.50 168 SER A N 1
ATOM 1375 C CA . SER A 1 168 ? -6.976 10.762 -16.215 1.00 67.50 168 SER A CA 1
ATOM 1376 C C . SER A 1 168 ? -6.594 12.253 -16.207 1.00 67.50 168 SER A C 1
ATOM 1378 O O . SER A 1 168 ? -5.985 12.758 -17.152 1.00 67.50 168 SER A O 1
ATOM 1380 N N . GLN A 1 169 ? -7.011 12.989 -15.173 1.00 70.69 169 GLN A N 1
ATOM 1381 C CA . GLN A 1 169 ? -6.643 14.391 -14.998 1.00 70.69 169 GLN A CA 1
ATOM 1382 C C . GLN A 1 169 ? -5.168 14.503 -14.575 1.00 70.69 169 GLN A C 1
ATOM 1384 O O . GLN A 1 169 ? -4.658 13.604 -13.906 1.00 70.69 169 GLN A O 1
ATOM 1389 N N . PRO A 1 170 ? -4.471 15.584 -14.967 1.00 63.03 170 PRO A N 1
ATOM 1390 C CA . PRO A 1 170 ? -3.092 15.807 -14.545 1.00 63.03 170 PRO A CA 1
ATOM 1391 C C . PRO A 1 170 ? -3.019 16.032 -13.031 1.00 63.03 170 PRO A C 1
ATOM 1393 O O . PRO A 1 170 ? -3.863 16.733 -12.469 1.00 63.03 170 PRO A O 1
ATOM 1396 N N . GLY A 1 171 ? -2.037 15.411 -12.380 1.00 65.44 171 GLY A N 1
ATOM 1397 C CA . GLY A 1 171 ? -1.952 15.290 -10.922 1.00 65.44 171 GLY A CA 1
ATOM 1398 C C . GLY A 1 171 ? -2.995 14.340 -10.315 1.00 65.44 171 GLY A C 1
ATOM 1399 O O . GLY A 1 171 ? -3.200 14.347 -9.103 1.00 65.44 171 GLY A O 1
ATOM 1400 N N . GLY A 1 172 ? -3.697 13.565 -11.147 1.00 78.94 172 GLY A N 1
ATOM 1401 C CA . GLY A 1 172 ? -4.734 12.621 -10.741 1.00 78.94 172 GLY A CA 1
ATOM 1402 C C . GLY A 1 172 ? -4.207 11.214 -10.454 1.00 78.94 172 GLY A C 1
ATOM 1403 O O . GLY A 1 172 ? -3.025 10.911 -10.616 1.00 78.94 172 GLY A O 1
ATOM 1404 N N . GLY A 1 173 ? -5.109 10.314 -10.054 1.00 86.38 173 GLY A N 1
ATOM 1405 C CA . GLY A 1 173 ? -4.725 8.969 -9.620 1.00 86.38 173 GLY A CA 1
ATOM 1406 C C . GLY A 1 173 ? -4.010 8.148 -10.691 1.00 86.38 173 GLY A C 1
ATOM 1407 O O . GLY A 1 173 ? -3.036 7.472 -10.378 1.00 86.38 173 GLY A O 1
ATOM 1408 N N . MET A 1 174 ? -4.432 8.216 -11.957 1.00 87.19 174 MET A N 1
ATOM 1409 C CA . MET A 1 174 ? -3.775 7.448 -13.023 1.00 87.19 174 MET A CA 1
ATOM 1410 C C . MET A 1 174 ? -2.303 7.849 -13.219 1.00 87.19 174 MET A C 1
ATOM 1412 O O . MET A 1 174 ? -1.466 6.984 -13.453 1.00 87.19 174 MET A O 1
ATOM 1416 N N . GLU A 1 175 ? -1.963 9.132 -13.082 1.00 85.94 175 GLU A N 1
ATOM 1417 C CA . GLU A 1 175 ? -0.574 9.603 -13.178 1.00 85.94 175 GLU A CA 1
ATOM 1418 C C . GLU A 1 175 ? 0.279 9.081 -12.013 1.00 85.94 175 GLU A C 1
ATOM 1420 O O . GLU A 1 175 ? 1.377 8.559 -12.226 1.00 85.94 175 GLU A O 1
ATOM 1425 N N . LEU A 1 176 ? -0.264 9.118 -10.790 1.00 90.38 176 LEU A N 1
ATOM 1426 C CA . LEU A 1 176 ? 0.372 8.508 -9.622 1.00 90.38 176 LEU A CA 1
ATOM 1427 C C . LEU A 1 176 ? 0.605 7.005 -9.844 1.00 90.38 176 LEU A C 1
ATOM 1429 O O . LEU A 1 176 ? 1.708 6.513 -9.642 1.00 90.38 176 LEU A O 1
ATOM 1433 N N . LEU A 1 177 ? -0.405 6.272 -10.318 1.00 91.38 177 LEU A N 1
ATOM 1434 C CA . LEU A 1 177 ? -0.290 4.832 -10.554 1.00 91.38 177 LEU A CA 1
ATOM 1435 C C . LEU A 1 177 ? 0.779 4.497 -11.601 1.00 91.38 177 LEU A C 1
ATOM 1437 O O . LEU A 1 177 ? 1.564 3.570 -11.407 1.00 91.38 177 LEU A O 1
ATOM 1441 N N . LEU A 1 178 ? 0.807 5.238 -12.710 1.00 88.56 178 LEU A N 1
ATOM 1442 C CA . LEU A 1 178 ? 1.773 5.014 -13.782 1.00 88.56 178 LEU A CA 1
ATOM 1443 C C . LEU A 1 178 ? 3.201 5.362 -13.354 1.00 88.56 178 LEU A C 1
ATOM 1445 O O . LEU A 1 178 ? 4.116 4.628 -13.716 1.00 88.56 178 LEU A O 1
ATOM 1449 N N . SER A 1 179 ? 3.395 6.420 -12.563 1.00 90.19 179 SER A N 1
ATOM 1450 C CA . SER A 1 179 ? 4.720 6.772 -12.033 1.00 90.19 179 SER A CA 1
ATOM 1451 C C . SER A 1 179 ? 5.233 5.740 -11.017 1.00 90.19 179 SER A C 1
ATOM 1453 O O . SER A 1 179 ? 6.382 5.310 -11.104 1.00 90.19 179 SER A O 1
ATOM 1455 N N . GLU A 1 180 ? 4.379 5.249 -10.113 1.00 94.12 180 GLU A N 1
ATOM 1456 C CA . GLU A 1 180 ? 4.708 4.147 -9.192 1.00 94.12 180 GLU A CA 1
ATOM 1457 C C . GLU A 1 180 ? 5.080 2.862 -9.955 1.00 94.12 180 GLU A C 1
ATOM 1459 O O . GLU A 1 180 ? 6.072 2.197 -9.645 1.00 94.12 180 GLU A O 1
ATOM 1464 N N . LEU A 1 181 ? 4.321 2.532 -11.002 1.00 91.06 181 LEU A N 1
ATOM 1465 C CA . LEU A 1 181 ? 4.570 1.380 -11.865 1.00 91.06 181 LEU A CA 1
ATOM 1466 C C . LEU A 1 181 ? 5.883 1.505 -12.653 1.00 91.06 181 LEU A C 1
ATOM 1468 O O . LEU A 1 181 ? 6.653 0.544 -12.700 1.00 91.06 181 LEU A O 1
ATOM 1472 N N . ALA A 1 182 ? 6.153 2.666 -13.253 1.00 87.94 182 ALA A N 1
ATOM 1473 C CA . ALA A 1 182 ? 7.400 2.923 -13.970 1.00 87.94 182 ALA A CA 1
ATOM 1474 C C . ALA A 1 182 ? 8.608 2.770 -13.037 1.00 87.94 182 ALA A C 1
ATOM 1476 O O . ALA A 1 182 ? 9.584 2.093 -13.377 1.00 87.94 182 ALA A O 1
ATOM 1477 N N . TYR A 1 183 ? 8.504 3.295 -11.812 1.00 91.62 183 TYR A N 1
ATOM 1478 C CA . TYR A 1 183 ? 9.524 3.113 -10.788 1.00 91.62 183 TYR A CA 1
ATOM 1479 C C . TYR A 1 183 ? 9.725 1.636 -10.424 1.00 91.62 183 TYR A C 1
ATOM 1481 O O . TYR A 1 183 ? 10.869 1.176 -10.424 1.00 91.62 183 TYR A O 1
ATOM 1489 N N . VAL A 1 184 ? 8.654 0.864 -10.184 1.00 91.88 184 VAL A N 1
ATOM 1490 C CA . VAL A 1 184 ? 8.756 -0.589 -9.929 1.00 91.88 184 VAL A CA 1
ATOM 1491 C C . VAL A 1 184 ? 9.503 -1.296 -11.050 1.00 91.88 184 VAL A C 1
ATOM 1493 O O . VAL A 1 184 ? 10.446 -2.028 -10.766 1.00 91.88 184 VAL A O 1
ATOM 1496 N N . LEU A 1 185 ? 9.126 -1.066 -12.307 1.00 87.44 185 LEU A N 1
ATOM 1497 C CA . LEU A 1 185 ? 9.756 -1.715 -13.458 1.00 87.44 185 LEU A CA 1
ATOM 1498 C C . LEU A 1 185 ? 11.243 -1.360 -13.563 1.00 87.44 185 LEU A C 1
ATOM 1500 O O . LEU A 1 185 ? 12.085 -2.248 -13.691 1.00 87.44 185 LEU A O 1
ATOM 1504 N N . ASN A 1 186 ? 11.579 -0.075 -13.426 1.00 87.06 186 ASN A N 1
ATOM 1505 C CA . ASN A 1 186 ? 12.960 0.399 -13.437 1.00 87.06 186 ASN A CA 1
ATOM 1506 C C . ASN A 1 186 ? 13.809 -0.242 -12.328 1.00 87.06 186 ASN A C 1
ATOM 1508 O O . ASN A 1 186 ? 14.961 -0.609 -12.567 1.00 87.06 186 ASN A O 1
ATOM 1512 N N . GLN A 1 187 ? 13.272 -0.370 -11.112 1.00 89.31 187 GLN A N 1
ATOM 1513 C CA . GLN A 1 187 ? 13.992 -1.005 -10.004 1.00 89.31 187 GLN A CA 1
ATOM 1514 C C . GLN A 1 187 ? 14.068 -2.525 -10.155 1.00 89.31 187 GLN A C 1
ATOM 1516 O O . GLN A 1 187 ? 15.089 -3.122 -9.815 1.00 89.31 187 GLN A O 1
ATOM 1521 N N . TRP A 1 188 ? 13.022 -3.153 -10.691 1.00 87.00 188 TRP A N 1
ATOM 1522 C CA . TRP A 1 188 ? 12.988 -4.596 -10.881 1.00 87.00 188 TRP A CA 1
ATOM 1523 C C . TRP A 1 188 ? 14.022 -5.030 -11.925 1.00 87.00 188 TRP A C 1
ATOM 1525 O O . TRP A 1 188 ? 14.823 -5.919 -11.641 1.00 87.00 188 TRP A O 1
ATOM 1535 N N . ILE A 1 189 ? 14.122 -4.326 -13.058 1.00 82.94 189 ILE A N 1
ATOM 1536 C CA . ILE A 1 189 ? 15.157 -4.572 -14.082 1.00 82.94 189 ILE A CA 1
ATOM 1537 C C . ILE A 1 189 ? 16.563 -4.477 -13.482 1.00 82.94 189 ILE A C 1
ATOM 1539 O O . ILE A 1 189 ? 17.394 -5.354 -13.698 1.00 82.94 189 ILE A O 1
ATOM 1543 N N . LYS A 1 190 ? 16.824 -3.444 -12.670 1.00 83.62 190 LYS A N 1
ATOM 1544 C CA . LYS A 1 190 ? 18.120 -3.270 -11.990 1.00 83.62 190 LYS A CA 1
ATOM 1545 C C . LYS A 1 190 ? 18.439 -4.390 -11.004 1.00 83.62 190 LYS A C 1
ATOM 1547 O O . LYS A 1 190 ? 19.609 -4.623 -10.725 1.00 83.62 190 LYS A O 1
ATOM 1552 N N . SER A 1 191 ? 17.423 -5.060 -10.465 1.00 80.38 191 SER A N 1
ATOM 1553 C CA . SER A 1 191 ? 17.619 -6.179 -9.541 1.00 80.38 191 SER A CA 1
ATOM 1554 C C . SER A 1 191 ? 17.974 -7.506 -10.224 1.00 80.38 191 SER A C 1
ATOM 1556 O O . SER A 1 191 ? 18.236 -8.469 -9.511 1.00 80.38 191 SER A O 1
ATOM 1558 N N . ALA A 1 192 ? 18.029 -7.548 -11.565 1.00 67.31 192 ALA A N 1
ATOM 1559 C CA . ALA A 1 192 ? 18.436 -8.708 -12.367 1.00 67.31 192 ALA A CA 1
ATOM 1560 C C . ALA A 1 192 ? 17.635 -10.001 -12.082 1.00 67.31 192 ALA A C 1
ATOM 1562 O O . ALA A 1 192 ? 18.184 -11.098 -12.117 1.00 67.31 192 ALA A O 1
ATOM 1563 N N . ASP A 1 193 ? 16.331 -9.890 -11.798 1.00 68.25 193 ASP A N 1
ATOM 1564 C CA . ASP A 1 193 ? 15.454 -11.063 -11.658 1.00 68.25 193 ASP A CA 1
ATOM 1565 C C . ASP A 1 193 ? 15.039 -11.575 -13.050 1.00 68.25 193 ASP A C 1
ATOM 1567 O O . ASP A 1 193 ? 14.298 -10.919 -13.779 1.00 68.25 193 ASP A O 1
ATOM 1571 N N . GLU A 1 194 ? 15.505 -12.762 -13.435 1.00 59.34 194 GLU A N 1
ATOM 1572 C CA . GLU A 1 194 ? 15.275 -13.364 -14.760 1.00 59.34 194 GLU A CA 1
ATOM 1573 C C . GLU A 1 194 ? 13.782 -13.546 -15.106 1.00 59.34 194 GLU A C 1
ATOM 1575 O O . GLU A 1 194 ? 13.399 -13.574 -16.278 1.00 59.34 194 GLU A O 1
ATOM 1580 N N . ARG A 1 195 ? 12.896 -13.599 -14.099 1.00 64.69 195 ARG A N 1
ATOM 1581 C CA . ARG A 1 195 ? 11.440 -13.789 -14.276 1.00 64.69 195 ARG A CA 1
ATOM 1582 C C . ARG A 1 195 ? 10.720 -12.575 -14.879 1.00 64.69 195 ARG A C 1
ATOM 1584 O O . ARG A 1 195 ? 9.542 -12.672 -15.220 1.00 64.69 195 ARG A O 1
ATOM 1591 N N . ILE A 1 196 ? 11.418 -11.449 -15.023 1.00 67.50 196 ILE A N 1
ATOM 1592 C CA . ILE A 1 196 ? 10.919 -10.168 -15.551 1.00 67.50 196 ILE A CA 1
ATOM 1593 C C . ILE A 1 196 ? 10.518 -10.266 -17.033 1.00 67.50 196 ILE A C 1
ATOM 1595 O O . ILE A 1 196 ? 9.550 -9.634 -17.458 1.00 67.50 196 ILE A O 1
ATOM 1599 N N . HIS A 1 197 ? 11.243 -11.052 -17.832 1.00 61.81 197 HIS A N 1
ATOM 1600 C CA . HIS A 1 197 ? 11.243 -10.884 -19.287 1.00 61.81 197 HIS A CA 1
ATOM 1601 C C . HIS A 1 197 ? 9.917 -11.275 -19.971 1.00 61.81 197 HIS A C 1
ATOM 1603 O O . HIS A 1 197 ? 9.424 -10.548 -20.832 1.00 61.81 197 HIS A O 1
ATOM 1609 N N . GLY A 1 198 ? 9.313 -12.401 -19.573 1.00 63.16 198 GLY A N 1
ATOM 1610 C CA . GLY A 1 198 ? 8.085 -12.905 -20.203 1.00 63.16 198 GLY A CA 1
ATOM 1611 C C . GLY A 1 198 ? 6.841 -12.073 -19.881 1.00 63.16 198 GLY A C 1
ATOM 1612 O O . GLY A 1 198 ? 6.043 -11.791 -20.767 1.00 63.16 198 GLY A O 1
ATOM 1613 N N . TYR A 1 199 ? 6.696 -11.635 -18.628 1.00 63.84 199 TYR A N 1
ATOM 1614 C CA . TYR A 1 199 ? 5.482 -10.963 -18.147 1.00 63.84 199 TYR A CA 1
ATOM 1615 C C . TYR A 1 199 ? 5.415 -9.474 -18.506 1.00 63.84 199 TYR A C 1
ATOM 1617 O O . TYR A 1 199 ? 4.327 -8.916 -18.636 1.00 63.84 199 TYR A O 1
ATOM 1625 N N . ILE A 1 200 ? 6.563 -8.807 -18.652 1.00 67.94 200 ILE A N 1
ATOM 1626 C CA . ILE A 1 200 ? 6.602 -7.349 -18.829 1.00 67.94 200 ILE A CA 1
ATOM 1627 C C . ILE A 1 200 ? 6.573 -6.947 -20.308 1.00 67.94 200 ILE A C 1
ATOM 1629 O O . ILE A 1 200 ? 6.006 -5.904 -20.630 1.00 67.94 200 ILE A O 1
ATOM 1633 N N . SER A 1 201 ? 7.107 -7.768 -21.219 1.00 64.62 201 SER A N 1
ATOM 1634 C CA . SER A 1 201 ? 7.128 -7.457 -22.658 1.00 64.62 201 SER A CA 1
ATOM 1635 C C . SER A 1 201 ? 5.713 -7.294 -23.242 1.00 64.62 201 SER A C 1
ATOM 1637 O O . SER A 1 201 ? 5.424 -6.277 -23.871 1.00 64.62 201 SER A O 1
ATOM 1639 N N . GLU A 1 202 ? 4.798 -8.219 -22.929 1.00 65.44 202 GLU A N 1
ATOM 1640 C CA . GLU A 1 202 ? 3.387 -8.169 -23.355 1.00 65.44 202 GLU A CA 1
ATOM 1641 C C . GLU A 1 202 ? 2.620 -6.988 -22.724 1.00 65.44 202 GLU A C 1
ATOM 1643 O O . GLU A 1 202 ? 1.750 -6.349 -23.334 1.00 65.44 202 GLU A O 1
ATOM 1648 N N . TYR A 1 203 ? 2.979 -6.638 -21.490 1.00 68.12 203 TYR A N 1
ATOM 1649 C CA . TYR A 1 203 ? 2.352 -5.536 -20.777 1.00 68.12 203 TYR A CA 1
ATOM 1650 C C . TYR A 1 203 ? 2.780 -4.163 -21.312 1.00 68.12 203 TYR A C 1
ATOM 1652 O O . TYR A 1 203 ? 1.937 -3.284 -21.505 1.00 68.12 203 TYR A O 1
ATOM 1660 N N . LEU A 1 204 ? 4.068 -3.973 -21.612 1.00 66.38 204 LEU A N 1
ATOM 1661 C CA . LEU A 1 204 ? 4.589 -2.709 -22.140 1.00 66.38 204 LEU A CA 1
ATOM 1662 C C . LEU A 1 204 ? 4.009 -2.368 -23.513 1.00 66.38 204 LEU A C 1
ATOM 1664 O O . LEU A 1 204 ? 3.670 -1.206 -23.753 1.00 66.38 204 LEU A O 1
ATOM 1668 N N . THR A 1 205 ? 3.781 -3.368 -24.369 1.00 63.28 205 THR A N 1
ATOM 1669 C CA . THR A 1 205 ? 3.064 -3.158 -25.634 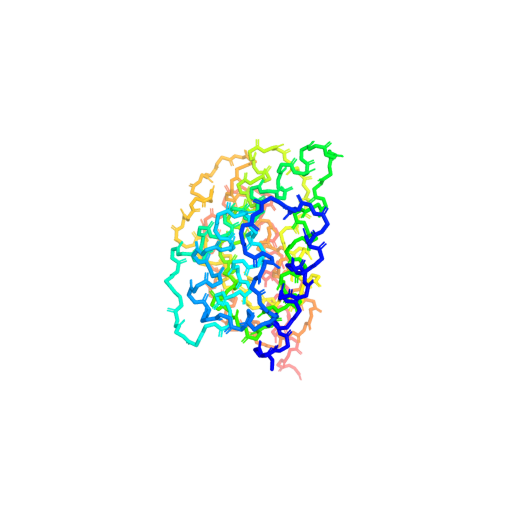1.00 63.28 205 THR A CA 1
ATOM 1670 C C . THR A 1 205 ? 1.653 -2.610 -25.409 1.00 63.28 205 THR A C 1
ATOM 1672 O O . THR A 1 205 ? 1.227 -1.713 -26.129 1.00 63.28 205 THR A O 1
ATOM 1675 N N . THR A 1 206 ? 0.959 -3.044 -24.354 1.00 61.12 206 THR A N 1
ATOM 1676 C CA . THR A 1 206 ? -0.408 -2.591 -24.041 1.00 61.12 206 THR A CA 1
ATOM 1677 C C . THR A 1 206 ? -0.436 -1.190 -23.413 1.00 61.12 206 THR A C 1
ATOM 1679 O O . THR A 1 206 ? -1.267 -0.357 -23.778 1.00 61.12 206 THR A O 1
ATOM 1682 N N . VAL A 1 207 ? 0.486 -0.894 -22.491 1.00 61.38 207 VAL A N 1
ATOM 1683 C CA . VAL A 1 207 ? 0.551 0.407 -21.793 1.00 61.38 207 VAL A CA 1
ATOM 1684 C C . VAL A 1 207 ? 1.026 1.530 -22.716 1.00 61.38 207 VAL A C 1
ATOM 1686 O O . VAL A 1 207 ? 0.513 2.649 -22.621 1.00 61.38 207 VAL A O 1
ATOM 1689 N N . SER A 1 208 ? 1.939 1.238 -23.649 1.00 56.25 208 SER A N 1
ATOM 1690 C CA . SER A 1 208 ? 2.459 2.217 -24.618 1.00 56.25 208 SER A CA 1
ATOM 1691 C C . SER A 1 208 ? 1.360 2.879 -25.463 1.00 56.25 208 SER A C 1
ATOM 1693 O O . SER A 1 208 ? 1.453 4.064 -25.780 1.00 56.25 208 SER A O 1
ATOM 1695 N N . HIS A 1 209 ? 0.267 2.162 -25.747 1.00 55.25 209 HIS A N 1
ATOM 1696 C CA . HIS A 1 209 ? -0.877 2.692 -26.489 1.00 55.25 209 HIS A CA 1
ATOM 1697 C C . HIS A 1 209 ? -1.759 3.657 -25.677 1.00 55.25 209 HIS A C 1
ATOM 1699 O O . HIS A 1 209 ? -2.437 4.498 -26.266 1.00 55.25 209 HIS A O 1
ATOM 1705 N N . PHE A 1 210 ? -1.756 3.567 -24.342 1.00 53.00 210 PHE A N 1
ATOM 1706 C CA . PHE A 1 210 ? -2.635 4.354 -23.465 1.00 53.00 210 PHE A CA 1
ATOM 1707 C C . PHE A 1 210 ? -1.931 5.516 -22.745 1.00 53.00 210 PHE A C 1
ATOM 1709 O O . PHE A 1 210 ? -2.604 6.452 -22.312 1.00 53.00 210 PHE A O 1
ATOM 1716 N N . ALA A 1 211 ? -0.602 5.486 -22.608 1.00 52.38 211 ALA A N 1
ATOM 1717 C CA . ALA A 1 211 ? 0.181 6.431 -21.803 1.00 52.38 211 ALA A CA 1
ATOM 1718 C C . ALA A 1 211 ? 0.447 7.800 -22.476 1.00 52.38 211 ALA A C 1
ATOM 1720 O O . ALA A 1 211 ? 1.493 8.407 -22.253 1.00 52.38 211 ALA A O 1
ATOM 1721 N N . PHE A 1 212 ? -0.476 8.327 -23.291 1.00 48.50 212 PHE A N 1
ATOM 1722 C CA . PHE A 1 212 ? -0.273 9.593 -24.010 1.00 48.50 212 PHE A CA 1
ATO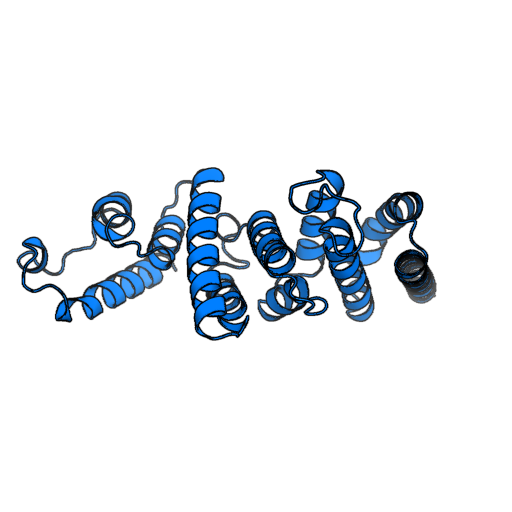M 1723 C C . PHE A 1 212 ? -0.383 10.840 -23.100 1.00 48.50 212 PHE A C 1
ATOM 1725 O O . PHE A 1 212 ? -1.363 11.583 -23.123 1.00 48.50 212 PHE A O 1
ATOM 1732 N N . ARG A 1 213 ? 0.691 11.101 -22.342 1.00 53.44 213 ARG A N 1
ATOM 1733 C CA . ARG A 1 213 ? 1.314 12.425 -22.146 1.00 53.44 213 ARG A CA 1
ATOM 1734 C C . ARG A 1 213 ? 2.837 12.257 -22.244 1.00 53.44 213 ARG A C 1
ATOM 1736 O O . ARG A 1 213 ? 3.369 11.223 -21.856 1.00 53.44 213 ARG A O 1
ATOM 1743 N N . GLN A 1 214 ? 3.514 13.257 -22.813 1.00 56.53 214 GLN A N 1
ATOM 1744 C CA . GLN A 1 214 ? 4.867 13.139 -23.380 1.00 56.53 214 GLN A CA 1
ATOM 1745 C C . GLN A 1 214 ? 5.978 12.716 -22.394 1.00 56.53 214 GLN A C 1
ATOM 1747 O O . GLN A 1 214 ? 6.955 12.126 -22.848 1.00 56.53 214 GLN A O 1
ATOM 1752 N N . ASP A 1 215 ? 5.815 12.914 -21.082 1.00 61.03 215 ASP A N 1
ATOM 1753 C CA . ASP A 1 215 ? 6.892 12.654 -20.110 1.00 61.03 215 ASP A CA 1
ATOM 1754 C C . ASP A 1 215 ? 6.977 11.179 -19.670 1.00 61.03 215 ASP A C 1
ATOM 1756 O O . ASP A 1 215 ? 8.051 10.579 -19.702 1.00 61.03 215 ASP A O 1
ATOM 1760 N N . LEU A 1 216 ? 5.844 10.543 -19.344 1.00 65.75 216 LEU A N 1
ATOM 1761 C CA . LEU A 1 216 ? 5.815 9.127 -18.935 1.00 65.75 216 LEU A CA 1
ATOM 1762 C C . LEU A 1 216 ? 6.046 8.178 -20.117 1.00 65.75 216 LEU A C 1
ATOM 1764 O O . LEU A 1 216 ? 6.648 7.119 -19.954 1.00 65.75 216 LEU A O 1
ATOM 1768 N N . ALA A 1 217 ? 5.610 8.558 -21.321 1.00 68.06 217 ALA A N 1
ATOM 1769 C CA . ALA A 1 217 ? 5.841 7.763 -22.524 1.00 68.06 217 ALA A CA 1
ATOM 1770 C C . ALA A 1 217 ? 7.342 7.535 -22.775 1.00 68.06 217 ALA A C 1
ATOM 1772 O O . ALA A 1 217 ? 7.743 6.425 -23.123 1.00 68.06 217 ALA A O 1
ATOM 1773 N N . HIS A 1 218 ? 8.177 8.556 -22.547 1.00 72.38 218 HIS A N 1
ATOM 1774 C CA . HIS A 1 218 ? 9.628 8.418 -22.650 1.00 72.38 218 HIS A CA 1
ATOM 1775 C C . HIS A 1 218 ? 10.174 7.423 -21.617 1.00 72.38 218 HIS A C 1
ATOM 1777 O O . HIS A 1 218 ? 10.994 6.575 -21.964 1.00 72.38 218 HIS A O 1
ATOM 1783 N N . GLU A 1 219 ? 9.701 7.484 -20.369 1.00 74.00 219 GLU A N 1
ATOM 1784 C CA . GLU A 1 219 ? 10.148 6.579 -19.307 1.00 74.00 219 GLU A CA 1
ATOM 1785 C C . GLU A 1 219 ? 9.795 5.115 -19.615 1.00 74.00 219 GLU A C 1
ATOM 1787 O O . GLU A 1 219 ? 10.657 4.240 -19.524 1.00 74.00 219 GLU A O 1
ATOM 1792 N N . PHE A 1 220 ? 8.570 4.839 -20.074 1.00 76.62 220 PHE A N 1
ATOM 1793 C CA . PHE A 1 220 ? 8.163 3.488 -20.477 1.00 76.62 220 PHE A CA 1
ATOM 1794 C C . PHE A 1 220 ? 8.916 2.980 -21.716 1.00 76.62 220 PHE A C 1
ATOM 1796 O O . PHE A 1 220 ? 9.291 1.807 -21.756 1.00 76.6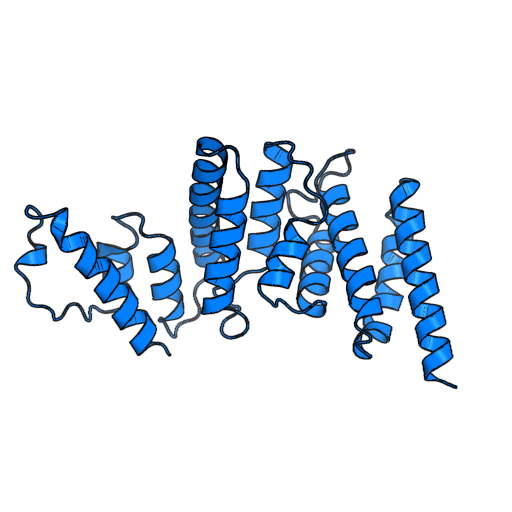2 220 PHE A O 1
ATOM 1803 N N . LEU A 1 221 ? 9.198 3.843 -22.699 1.00 77.31 221 LEU A N 1
ATOM 1804 C CA . LEU A 1 221 ? 10.036 3.486 -23.851 1.00 77.31 221 LEU A CA 1
ATOM 1805 C C . LEU A 1 221 ? 11.480 3.176 -23.436 1.00 77.31 221 LEU A C 1
ATOM 1807 O O . LEU A 1 221 ? 12.099 2.254 -23.966 1.00 77.31 221 LEU A O 1
ATOM 1811 N N . GLU A 1 222 ? 12.032 3.922 -22.480 1.00 80.00 222 GLU A N 1
ATOM 1812 C CA . GLU A 1 222 ? 13.365 3.657 -21.942 1.00 80.00 222 GLU A CA 1
ATOM 1813 C C . GLU A 1 222 ? 13.408 2.329 -21.170 1.00 80.00 222 GLU A C 1
ATOM 1815 O O . GLU A 1 222 ? 14.353 1.554 -21.330 1.00 80.00 222 GLU A O 1
ATOM 1820 N N . ILE A 1 223 ? 12.370 2.030 -20.383 1.00 78.12 223 ILE A N 1
ATOM 1821 C CA . ILE A 1 223 ? 12.188 0.735 -19.710 1.00 78.12 223 ILE A CA 1
ATOM 1822 C C . ILE A 1 223 ? 12.138 -0.399 -20.741 1.00 78.12 223 ILE A C 1
ATOM 1824 O O . ILE A 1 223 ? 12.836 -1.400 -20.577 1.00 78.12 223 ILE A O 1
ATOM 1828 N N . GLN A 1 224 ? 11.369 -0.234 -21.823 1.00 77.62 224 GLN A N 1
ATOM 1829 C CA . GLN A 1 224 ? 11.286 -1.223 -22.898 1.00 77.62 224 GLN A CA 1
ATOM 1830 C C . GLN A 1 224 ? 12.659 -1.484 -23.531 1.00 77.62 224 GLN A C 1
ATOM 1832 O O . GLN A 1 224 ? 13.083 -2.634 -23.620 1.00 77.62 224 GLN A O 1
ATOM 1837 N N . ARG A 1 225 ? 13.404 -0.428 -23.883 1.00 80.69 225 ARG A N 1
ATOM 1838 C CA . ARG A 1 225 ? 14.764 -0.561 -24.436 1.00 80.69 225 ARG A CA 1
ATOM 1839 C C . ARG A 1 225 ? 15.717 -1.284 -23.483 1.00 80.69 225 ARG A C 1
ATOM 1841 O O . ARG A 1 225 ? 16.520 -2.101 -23.922 1.00 80.69 225 ARG A O 1
ATOM 1848 N N . LYS A 1 226 ? 15.639 -0.998 -22.178 1.00 79.62 226 LYS A N 1
ATOM 1849 C CA . LYS A 1 226 ? 16.454 -1.677 -21.155 1.00 79.62 226 LYS A CA 1
ATOM 1850 C C . LYS A 1 226 ? 16.138 -3.169 -21.068 1.00 79.62 226 LYS A C 1
ATOM 1852 O O . LYS A 1 226 ? 17.059 -3.960 -20.896 1.00 79.62 226 LYS A O 1
ATOM 1857 N N . LEU A 1 227 ? 14.868 -3.551 -21.198 1.00 73.12 227 LEU A N 1
ATOM 1858 C CA . LEU A 1 227 ? 14.453 -4.957 -21.210 1.00 73.12 227 LEU A CA 1
ATOM 1859 C C . LEU A 1 227 ? 14.944 -5.688 -22.455 1.00 73.12 227 LEU A C 1
ATOM 1861 O O . LEU A 1 227 ? 15.490 -6.779 -22.331 1.00 73.12 227 LEU A O 1
ATOM 1865 N N . GLU A 1 228 ? 14.801 -5.074 -23.631 1.00 76.88 228 GLU A N 1
ATOM 1866 C CA . GLU A 1 228 ? 15.303 -5.625 -24.895 1.00 76.88 228 GLU A CA 1
ATOM 1867 C C . GLU A 1 228 ? 16.828 -5.832 -24.841 1.00 76.88 228 GLU A C 1
ATOM 1869 O O . GLU A 1 228 ? 17.322 -6.898 -25.207 1.00 76.88 228 GLU A O 1
ATOM 1874 N N . ALA A 1 229 ? 17.574 -4.861 -24.300 1.00 78.62 229 ALA A N 1
ATOM 1875 C CA . ALA A 1 229 ? 19.020 -4.975 -24.104 1.00 78.62 229 ALA A CA 1
ATOM 1876 C C . ALA A 1 229 ? 19.403 -6.052 -23.073 1.00 78.62 229 ALA A C 1
ATOM 1878 O O . ALA A 1 229 ? 20.357 -6.796 -23.284 1.00 78.62 229 ALA A O 1
ATOM 1879 N N . PHE A 1 230 ? 18.659 -6.160 -21.966 1.00 71.38 230 PHE A N 1
ATOM 1880 C CA . PHE A 1 230 ? 18.865 -7.220 -20.976 1.00 71.38 230 PHE A CA 1
ATOM 1881 C C . PHE A 1 230 ? 18.639 -8.609 -21.589 1.00 71.38 230 PHE A C 1
ATOM 1883 O O . PHE A 1 230 ? 19.430 -9.512 -21.343 1.00 71.38 230 PHE A O 1
ATOM 1890 N N . SER A 1 231 ? 17.612 -8.757 -22.435 1.00 67.25 231 SER A N 1
ATOM 1891 C CA . SER A 1 231 ? 17.357 -9.976 -23.210 1.00 67.25 231 SER A CA 1
ATOM 1892 C C . SER A 1 231 ? 18.546 -10.367 -24.072 1.00 67.25 231 SER A C 1
ATOM 1894 O O . SER A 1 231 ? 19.036 -11.487 -23.977 1.00 67.25 231 SER A O 1
ATOM 1896 N N . ALA A 1 232 ? 19.027 -9.424 -24.887 1.00 71.69 232 ALA A N 1
ATOM 1897 C CA . ALA A 1 232 ? 20.103 -9.667 -25.837 1.00 71.69 232 ALA A CA 1
ATOM 1898 C C . ALA A 1 232 ? 21.377 -10.158 -25.133 1.00 71.69 232 ALA A C 1
ATOM 1900 O O . ALA A 1 232 ? 21.990 -11.115 -25.588 1.00 71.69 232 ALA A O 1
ATOM 1901 N N . ASN A 1 233 ? 21.701 -9.577 -23.974 1.00 68.25 233 ASN A N 1
ATOM 1902 C CA . ASN A 1 233 ? 22.873 -9.953 -23.181 1.00 68.25 233 ASN A CA 1
ATOM 1903 C C . ASN A 1 233 ? 22.740 -11.304 -22.449 1.00 68.25 233 ASN A C 1
ATOM 1905 O O . ASN A 1 233 ? 23.741 -11.808 -21.954 1.00 68.25 233 ASN A O 1
ATOM 1909 N N . MET A 1 234 ? 21.533 -11.869 -22.310 1.00 58.09 234 MET A N 1
ATOM 1910 C CA . MET A 1 234 ? 21.324 -13.174 -21.658 1.00 58.09 234 MET A CA 1
ATOM 1911 C C . MET A 1 234 ? 21.406 -14.361 -22.629 1.00 58.09 234 MET A C 1
ATOM 1913 O O . MET A 1 234 ? 21.496 -15.503 -22.182 1.00 58.09 234 MET A O 1
ATOM 1917 N N . PHE A 1 235 ? 21.329 -14.108 -23.939 1.00 56.47 235 PHE A N 1
ATOM 1918 C CA . PHE A 1 235 ? 21.396 -15.137 -24.985 1.00 56.47 235 PHE A CA 1
ATOM 1919 C C . PHE A 1 235 ? 22.742 -15.157 -25.741 1.00 56.47 235 PHE A C 1
ATOM 1921 O O . PHE A 1 235 ? 22.871 -15.914 -26.706 1.00 56.47 235 PHE A O 1
ATOM 1928 N N . GLU A 1 236 ? 23.724 -14.363 -25.299 1.00 49.06 236 GLU A N 1
ATOM 1929 C CA . GLU A 1 236 ? 25.151 -14.453 -25.671 1.00 49.06 236 GLU A CA 1
ATOM 1930 C C . GLU A 1 236 ? 25.946 -15.249 -24.626 1.00 49.06 236 GLU A C 1
ATOM 1932 O O . GLU A 1 236 ? 26.820 -16.044 -25.043 1.00 49.06 236 GLU A O 1
#

Radius of gyration: 21.29 Å; chains: 1; bounding box: 42×38×65 Å

Foldseek 3Di:
DLVVLVVVLLVVVVVCVVPPPPDPVVVDDSPPPPDLVCCLPVPCVVVVVLVSNLSSQVSDPDQDDLVVLLVSVLSQQVVLLVVCVVVVHNVSLLVSLLVVLVVDPPPPCSNVPLLSSVQSVLCSCLVVVPDDQLVSVVSVVSSVPDLVNLLVSLVVCCVVCDPPNVDPDVSGSVVNSLRNNLVSLVVVLVVVDPVNQPPVQVVLVVVLVVVPDDPSNVSSVVSNVSSVVSVVVVVD

Sequence (236 aa):
VPEQILRDTTMRLAKLRGFCDRHPMYKSSPHIIGDTTTLLREFAIPFELVESELSIVHAIEVNPRRNDIDNIWTKIIRKASQRATDTGSIQPIADIILESAQKFYPHDLRVFPLQTIVRLVATYLIDNRINEPYFITRILRQANVAYGDLFNTYHQLYSNRAEPFNNSQPGGGMELLLSELAYVLNQWIKSADERIHGYISEYLTTVSHFAFRQDLAHEFLEIQRKLEAFSANMFE